Protein AF-A0A847GBT7-F1 (afdb_monomer_lite)

Structure (mmCIF, N/CA/C/O backbone):
data_AF-A0A847GBT7-F1
#
_entry.id   AF-A0A847GBT7-F1
#
loop_
_atom_site.group_PDB
_atom_site.id
_atom_site.type_symbol
_atom_site.label_atom_id
_atom_site.label_alt_id
_atom_site.label_comp_id
_atom_site.label_asym_id
_atom_site.label_entity_id
_atom_site.label_seq_id
_atom_site.pdbx_PDB_ins_code
_atom_site.Cartn_x
_atom_site.Cartn_y
_atom_site.Cartn_z
_atom_site.occupancy
_atom_site.B_iso_or_equiv
_atom_site.auth_seq_id
_atom_site.auth_comp_id
_atom_site.auth_asym_id
_atom_site.auth_atom_id
_atom_site.pdbx_PDB_model_num
ATOM 1 N N . MET A 1 1 ? 40.607 -20.474 -49.024 1.00 58.75 1 MET A N 1
ATOM 2 C CA . MET A 1 1 ? 39.511 -19.477 -49.111 1.00 58.75 1 MET A CA 1
ATOM 3 C C . MET A 1 1 ? 39.909 -18.250 -48.301 1.00 58.75 1 MET A C 1
ATOM 5 O O . MET A 1 1 ? 40.227 -18.390 -47.127 1.00 58.75 1 MET A O 1
ATOM 9 N N . ARG A 1 2 ? 39.991 -17.072 -48.927 1.00 55.94 2 ARG A N 1
ATOM 10 C CA . ARG A 1 2 ? 40.466 -15.832 -48.290 1.00 55.94 2 ARG A CA 1
ATOM 11 C C . ARG A 1 2 ? 39.324 -15.253 -47.439 1.00 55.94 2 ARG A C 1
ATOM 13 O O . ARG A 1 2 ? 38.322 -14.819 -47.999 1.00 55.94 2 ARG A O 1
ATOM 20 N N . LYS A 1 3 ? 39.432 -15.305 -46.106 1.00 71.00 3 LYS A N 1
ATOM 21 C CA . LYS A 1 3 ? 38.447 -14.688 -45.199 1.00 71.00 3 LYS A CA 1
ATOM 22 C C . LYS A 1 3 ? 38.506 -13.166 -45.388 1.00 71.00 3 LYS A C 1
ATOM 24 O O . LYS A 1 3 ? 39.580 -12.585 -45.252 1.00 71.00 3 LYS A O 1
ATOM 29 N N . ARG A 1 4 ? 37.385 -12.530 -45.750 1.00 78.19 4 ARG A N 1
ATOM 30 C CA . ARG A 1 4 ? 37.265 -11.063 -45.758 1.00 78.19 4 ARG A CA 1
ATOM 31 C C . ARG A 1 4 ? 37.236 -10.595 -44.300 1.00 78.19 4 ARG A C 1
ATOM 33 O O . ARG A 1 4 ? 36.395 -11.062 -43.539 1.00 78.19 4 ARG A O 1
ATOM 40 N N . GLY A 1 5 ? 38.197 -9.761 -43.907 1.00 79.94 5 GLY A N 1
ATOM 41 C CA . GLY A 1 5 ? 38.213 -9.130 -42.588 1.00 79.94 5 GLY A CA 1
ATOM 42 C C . GLY A 1 5 ? 37.203 -7.988 -42.538 1.00 79.94 5 GLY A C 1
ATOM 43 O O . GLY A 1 5 ? 37.039 -7.282 -43.530 1.00 79.94 5 GLY A O 1
ATOM 44 N N . PHE A 1 6 ? 36.529 -7.836 -41.401 1.00 82.75 6 PHE A N 1
ATOM 45 C CA . PHE A 1 6 ? 35.635 -6.709 -41.142 1.00 82.75 6 PHE A CA 1
ATOM 46 C C . PHE A 1 6 ? 36.463 -5.424 -41.056 1.00 82.75 6 PHE A C 1
ATOM 48 O O . PHE A 1 6 ? 37.502 -5.400 -40.390 1.00 82.75 6 PHE A O 1
ATOM 55 N N . THR A 1 7 ? 36.029 -4.361 -41.723 1.00 92.19 7 THR A N 1
ATOM 56 C CA . THR A 1 7 ? 36.672 -3.052 -41.582 1.00 92.19 7 THR A CA 1
ATOM 57 C C . THR A 1 7 ? 36.193 -2.371 -40.296 1.00 92.19 7 THR A C 1
ATOM 59 O O . THR A 1 7 ? 35.057 -2.556 -39.857 1.00 92.19 7 THR A O 1
ATOM 62 N N . LEU A 1 8 ? 37.051 -1.556 -39.673 1.00 90.56 8 LEU A N 1
ATOM 63 C CA . LEU A 1 8 ? 36.687 -0.795 -38.467 1.00 90.56 8 LEU A CA 1
ATOM 64 C C . LEU A 1 8 ? 35.464 0.107 -38.701 1.00 90.56 8 LEU A C 1
ATOM 66 O O . LEU A 1 8 ? 34.651 0.286 -37.798 1.00 90.56 8 LEU A O 1
ATOM 70 N N . ILE A 1 9 ? 35.318 0.641 -39.918 1.00 94.00 9 ILE A N 1
ATOM 71 C CA . ILE A 1 9 ? 34.200 1.515 -40.282 1.00 94.00 9 ILE A CA 1
ATOM 72 C C . ILE A 1 9 ? 32.869 0.760 -40.352 1.00 94.00 9 ILE A C 1
ATOM 74 O O . ILE A 1 9 ? 31.869 1.263 -39.846 1.00 94.00 9 ILE A O 1
ATOM 78 N N . GLU A 1 10 ? 32.849 -0.461 -40.897 1.00 93.56 10 GLU A N 1
ATOM 79 C CA . GLU A 1 10 ? 31.640 -1.295 -40.932 1.00 93.56 10 GLU A CA 1
ATOM 80 C C . GLU A 1 10 ? 31.154 -1.620 -39.515 1.00 93.56 10 GLU A C 1
ATOM 82 O O . GLU A 1 10 ? 29.957 -1.564 -39.242 1.00 93.56 10 GLU A O 1
ATOM 87 N N . LEU A 1 11 ? 32.075 -1.898 -38.588 1.00 92.12 11 LEU A N 1
ATOM 88 C CA . LEU A 1 11 ? 31.730 -2.135 -37.186 1.00 92.12 11 LEU A CA 1
ATOM 89 C C . LEU A 1 11 ? 31.207 -0.856 -36.506 1.00 92.12 11 LEU A C 1
ATOM 91 O O . LEU A 1 11 ? 30.221 -0.902 -35.770 1.00 92.12 11 LEU A O 1
ATOM 95 N N . LEU A 1 12 ? 31.843 0.289 -36.773 1.00 94.62 12 LEU A N 1
ATOM 96 C CA . LEU A 1 12 ? 31.499 1.576 -36.163 1.00 94.62 12 LEU A CA 1
ATOM 97 C C . LEU A 1 12 ? 30.097 2.055 -36.570 1.00 94.62 12 LEU A C 1
ATOM 99 O O . LEU A 1 12 ? 29.334 2.528 -35.729 1.00 94.62 12 LEU A O 1
ATOM 103 N N . VAL A 1 13 ? 29.717 1.898 -37.840 1.00 95.38 13 VAL A N 1
ATOM 104 C CA . VAL A 1 13 ? 28.378 2.292 -38.312 1.00 95.38 13 VAL A CA 1
ATOM 105 C C . VAL A 1 13 ? 27.285 1.455 -37.639 1.00 95.38 13 VAL A C 1
ATOM 107 O O . VAL A 1 13 ? 26.250 1.993 -37.250 1.00 95.38 13 VAL A O 1
ATOM 110 N N . VAL A 1 14 ? 27.519 0.157 -37.431 1.00 95.88 14 VAL A N 1
ATOM 111 C CA . VAL A 1 14 ? 26.537 -0.735 -36.794 1.00 95.88 14 VAL A CA 1
ATOM 112 C C . VAL A 1 14 ? 26.284 -0.340 -35.340 1.00 95.88 14 VAL A C 1
ATOM 114 O O . VAL A 1 14 ? 25.127 -0.222 -34.933 1.00 95.88 14 VAL A O 1
ATOM 117 N N . ILE A 1 15 ? 27.336 -0.077 -34.559 1.00 96.75 15 ILE A N 1
ATOM 118 C CA . ILE A 1 15 ? 27.160 0.359 -33.165 1.00 96.75 15 ILE A CA 1
ATOM 119 C C . ILE A 1 15 ? 26.474 1.728 -33.082 1.00 96.75 15 ILE A C 1
ATOM 121 O O . ILE A 1 15 ? 25.663 1.939 -32.182 1.00 96.75 15 ILE A O 1
ATOM 125 N N . ALA A 1 16 ? 26.726 2.629 -34.041 1.00 96.81 16 ALA A N 1
ATOM 126 C CA . ALA A 1 16 ? 26.062 3.928 -34.103 1.00 96.81 16 ALA A CA 1
ATOM 127 C C . ALA A 1 16 ? 24.550 3.776 -34.338 1.00 96.81 16 ALA A C 1
ATOM 129 O O . ALA A 1 16 ? 23.751 4.397 -33.637 1.00 96.81 16 ALA A O 1
ATOM 130 N N . ILE A 1 17 ? 24.145 2.899 -35.261 1.00 97.12 17 ILE A N 1
ATOM 131 C CA . ILE A 1 17 ? 22.727 2.618 -35.529 1.00 97.12 17 ILE A CA 1
ATOM 132 C C . ILE A 1 17 ? 22.057 1.975 -34.305 1.00 97.12 17 ILE A C 1
ATOM 134 O O . ILE A 1 17 ? 20.983 2.420 -33.901 1.00 97.12 17 ILE A O 1
ATOM 138 N N . ILE A 1 18 ? 22.691 0.982 -33.669 1.00 96.94 18 ILE A N 1
ATOM 139 C CA . ILE A 1 18 ? 22.164 0.352 -32.443 1.00 96.94 18 ILE A CA 1
ATOM 140 C C . ILE A 1 18 ? 22.011 1.390 -31.325 1.00 96.94 18 ILE A C 1
ATOM 142 O O . ILE A 1 18 ? 20.989 1.399 -30.641 1.00 96.94 18 ILE A O 1
ATOM 146 N N . GLY A 1 19 ? 22.984 2.293 -31.168 1.00 97.12 19 GLY A N 1
ATOM 147 C CA . GLY A 1 19 ? 22.938 3.374 -30.186 1.00 97.12 19 GLY A CA 1
ATOM 148 C C . GLY A 1 19 ? 21.748 4.314 -30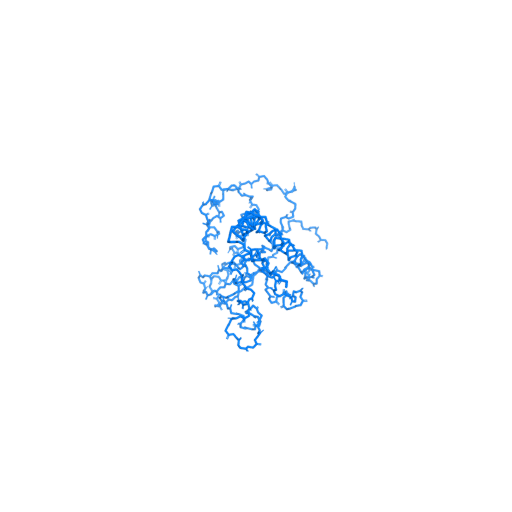.392 1.00 97.12 19 GLY A C 1
ATOM 149 O O . GLY A 1 19 ? 21.034 4.606 -29.434 1.00 97.12 19 GLY A O 1
ATOM 150 N N . ILE A 1 20 ? 21.480 4.730 -31.636 1.00 96.50 20 ILE A N 1
ATOM 151 C CA . ILE A 1 20 ? 20.329 5.586 -31.975 1.00 96.50 20 ILE A CA 1
ATOM 152 C C . ILE A 1 20 ? 19.008 4.864 -31.684 1.00 96.50 20 ILE A C 1
ATOM 154 O O . ILE A 1 20 ? 18.123 5.430 -31.041 1.00 96.50 20 ILE A O 1
ATOM 158 N N . LEU A 1 21 ? 18.877 3.603 -32.107 1.00 97.00 21 LEU A N 1
ATOM 159 C CA . LEU A 1 21 ? 17.666 2.815 -31.865 1.00 97.00 21 LEU A CA 1
ATOM 160 C C . LEU A 1 21 ? 17.424 2.600 -30.364 1.00 97.00 21 LEU A C 1
ATOM 162 O O . LEU A 1 21 ? 16.308 2.792 -29.883 1.00 97.00 21 LEU A O 1
ATOM 166 N N . ALA A 1 22 ? 18.467 2.261 -29.603 1.00 96.00 22 ALA A N 1
ATOM 167 C CA . ALA A 1 22 ? 18.377 2.081 -28.158 1.00 96.00 22 ALA A CA 1
ATOM 168 C C . ALA A 1 22 ? 18.003 3.386 -27.436 1.00 96.00 22 ALA A C 1
ATOM 170 O O . ALA A 1 22 ? 17.142 3.366 -26.556 1.00 96.00 22 ALA A O 1
ATOM 171 N N . ALA A 1 23 ? 18.586 4.523 -27.836 1.00 95.38 23 ALA A N 1
ATOM 172 C CA . ALA A 1 23 ? 18.290 5.831 -27.248 1.00 95.38 23 ALA A CA 1
ATOM 173 C C . ALA A 1 23 ? 16.805 6.210 -27.375 1.00 95.38 23 ALA A C 1
ATOM 175 O O . ALA A 1 23 ? 16.235 6.781 -26.447 1.00 95.38 23 ALA A O 1
ATOM 176 N N . ILE A 1 24 ? 16.157 5.840 -28.484 1.00 95.19 24 ILE A N 1
ATOM 177 C CA . ILE A 1 24 ? 14.723 6.088 -28.699 1.00 95.19 24 ILE A CA 1
ATOM 178 C C . ILE A 1 24 ? 13.856 5.105 -27.885 1.00 95.19 24 ILE A C 1
ATOM 180 O O . ILE A 1 24 ? 12.783 5.474 -27.401 1.00 95.19 24 ILE A O 1
ATOM 184 N N . LEU A 1 25 ? 14.317 3.867 -27.681 1.00 94.81 25 LEU A N 1
ATOM 185 C CA . LEU A 1 25 ? 13.566 2.825 -26.968 1.00 94.81 25 LEU A CA 1
ATOM 186 C C . LEU A 1 25 ? 13.597 2.969 -25.439 1.00 94.81 25 LEU A C 1
ATOM 188 O O . LEU A 1 25 ? 12.596 2.679 -24.781 1.00 94.81 25 LEU A O 1
ATOM 192 N N . LEU A 1 26 ? 14.705 3.433 -24.855 1.00 95.06 26 LEU A N 1
ATOM 193 C CA . LEU A 1 26 ? 14.861 3.577 -23.400 1.00 95.06 26 LEU A CA 1
ATOM 194 C C . LEU A 1 26 ? 13.740 4.393 -22.713 1.00 95.06 26 LEU A C 1
ATOM 196 O O . LEU A 1 26 ? 13.152 3.879 -21.755 1.00 95.06 26 LEU A O 1
ATOM 200 N N . PRO A 1 27 ? 13.365 5.607 -23.174 1.00 92.25 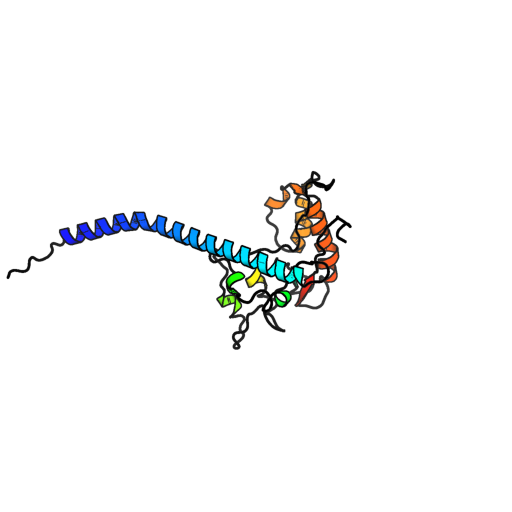27 PRO A N 1
ATOM 201 C CA . PRO A 1 27 ? 12.288 6.375 -22.541 1.00 92.25 27 PRO A CA 1
ATOM 202 C C . PRO A 1 27 ? 10.905 5.728 -22.720 1.00 92.25 27 PRO A C 1
ATOM 204 O O . PRO A 1 27 ? 10.007 5.931 -21.899 1.00 92.25 27 PRO A O 1
ATOM 207 N N . ALA A 1 28 ? 10.694 4.948 -23.784 1.00 94.81 28 ALA A N 1
ATOM 208 C CA . ALA A 1 28 ? 9.460 4.186 -23.972 1.00 94.81 28 ALA A CA 1
ATOM 209 C C . ALA A 1 28 ? 9.378 3.006 -22.988 1.00 94.81 28 ALA A C 1
ATOM 211 O O . ALA A 1 28 ? 8.348 2.823 -22.337 1.00 94.81 28 ALA A O 1
ATOM 212 N N . LEU A 1 29 ? 10.475 2.266 -22.801 1.00 94.88 29 LEU A N 1
ATOM 213 C CA . LEU A 1 29 ? 10.538 1.141 -21.867 1.00 94.88 29 LEU A CA 1
ATOM 214 C C . LEU A 1 29 ? 10.337 1.582 -20.411 1.00 94.88 29 LEU A C 1
ATOM 216 O O . LEU A 1 29 ? 9.627 0.909 -19.665 1.00 94.88 29 LEU A O 1
ATOM 220 N N . ALA A 1 30 ? 10.918 2.715 -20.006 1.00 93.19 30 ALA A N 1
ATOM 221 C CA . ALA A 1 30 ? 10.740 3.247 -18.653 1.00 93.19 30 ALA A CA 1
ATOM 222 C C . ALA A 1 30 ? 9.259 3.548 -18.355 1.00 93.19 30 ALA A C 1
ATOM 224 O O . ALA A 1 30 ? 8.735 3.140 -17.318 1.00 93.19 30 ALA A O 1
ATOM 225 N N . ARG A 1 31 ? 8.559 4.187 -19.304 1.00 93.75 31 ARG A N 1
ATOM 226 C CA . ARG A 1 31 ? 7.117 4.462 -19.201 1.00 93.75 31 ARG A CA 1
ATOM 227 C C . ARG A 1 31 ? 6.282 3.184 -19.169 1.00 93.75 31 ARG A C 1
ATOM 229 O O . ARG A 1 31 ? 5.365 3.090 -18.360 1.00 93.75 31 ARG A O 1
ATOM 236 N N . ALA A 1 32 ? 6.614 2.197 -20.000 1.00 95.12 32 ALA A N 1
ATOM 237 C CA . ALA A 1 32 ? 5.918 0.911 -20.019 1.00 95.12 32 ALA A CA 1
ATOM 238 C C . ALA A 1 32 ? 6.065 0.155 -18.688 1.00 95.12 32 ALA A C 1
ATOM 240 O O . ALA A 1 32 ? 5.083 -0.364 -18.160 1.00 95.12 32 ALA A O 1
ATOM 241 N N . ARG A 1 33 ? 7.272 0.143 -18.105 1.00 95.38 33 ARG A N 1
ATOM 242 C CA . ARG A 1 33 ? 7.519 -0.449 -16.781 1.00 95.38 33 ARG A CA 1
ATOM 243 C C . ARG A 1 33 ? 6.707 0.245 -15.695 1.00 95.38 33 ARG A C 1
ATOM 245 O O . ARG A 1 33 ? 6.078 -0.432 -14.892 1.00 95.38 33 ARG A O 1
ATOM 252 N N . GLU A 1 34 ? 6.673 1.573 -15.691 1.00 95.69 34 GLU A N 1
ATOM 253 C CA . GLU A 1 34 ? 5.884 2.321 -14.712 1.00 95.69 34 GLU A CA 1
ATOM 254 C C . GLU A 1 34 ? 4.376 2.080 -14.865 1.00 95.69 34 GLU A C 1
ATOM 256 O O . GLU A 1 34 ? 3.681 1.864 -13.875 1.00 95.69 34 GLU A O 1
ATOM 261 N N . ALA A 1 35 ? 3.863 2.022 -16.095 1.00 95.25 35 ALA A N 1
ATOM 262 C CA . ALA A 1 35 ? 2.468 1.667 -16.345 1.00 95.25 35 ALA A CA 1
ATOM 263 C C . ALA A 1 35 ? 2.125 0.256 -15.829 1.00 95.25 35 ALA A C 1
ATOM 265 O O . ALA A 1 35 ? 1.065 0.055 -15.228 1.00 95.25 35 ALA A O 1
ATOM 266 N N . ALA A 1 36 ? 3.035 -0.708 -16.000 1.00 96.31 36 ALA A N 1
ATOM 267 C CA . ALA A 1 36 ? 2.879 -2.049 -15.445 1.00 96.31 36 ALA A CA 1
ATOM 268 C C . ALA A 1 36 ? 2.858 -2.027 -13.906 1.00 96.31 36 ALA A C 1
ATOM 270 O O . ALA A 1 36 ? 1.953 -2.602 -13.305 1.00 96.31 36 ALA A O 1
ATOM 271 N N . ARG A 1 37 ? 3.781 -1.297 -13.261 1.00 95.81 37 ARG A N 1
ATOM 272 C CA . ARG A 1 37 ? 3.815 -1.155 -11.792 1.00 95.81 37 ARG A CA 1
ATOM 273 C C . ARG A 1 37 ? 2.541 -0.516 -11.242 1.00 95.81 37 ARG A C 1
ATOM 275 O O . ARG A 1 37 ? 1.989 -1.019 -10.266 1.00 95.81 37 ARG A O 1
ATOM 282 N N . ARG A 1 38 ? 2.014 0.521 -11.899 1.00 94.75 38 ARG A N 1
ATOM 283 C CA . ARG A 1 38 ? 0.729 1.142 -11.530 1.00 94.75 38 ARG A CA 1
ATOM 284 C C . ARG A 1 38 ? -0.443 0.180 -11.663 1.00 94.75 38 ARG A C 1
ATOM 286 O O . ARG A 1 38 ? -1.309 0.163 -10.794 1.00 94.75 38 ARG A O 1
ATOM 293 N N . SER A 1 39 ? -0.454 -0.636 -12.716 1.00 96.19 39 SER A N 1
ATOM 294 C CA . SER A 1 39 ? -1.485 -1.661 -12.916 1.00 96.19 39 SER A CA 1
ATOM 295 C C . SER A 1 39 ? -1.467 -2.691 -11.781 1.00 96.19 39 SER A C 1
ATOM 297 O O . SER A 1 39 ? -2.522 -3.043 -11.254 1.00 96.19 39 SER A O 1
ATOM 299 N N . SER A 1 40 ? -0.278 -3.097 -11.325 1.00 95.88 40 SER A N 1
ATOM 300 C CA . SER A 1 40 ? -0.136 -3.936 -10.129 1.00 95.88 40 SER A CA 1
ATOM 301 C C . SER A 1 40 ? -0.638 -3.231 -8.867 1.00 95.88 40 SER A C 1
ATOM 303 O O . SER A 1 40 ? -1.392 -3.831 -8.108 1.00 95.88 40 SER A O 1
ATOM 305 N N . CYS A 1 41 ? -0.322 -1.945 -8.666 1.00 94.94 41 CYS A N 1
ATOM 306 C CA . CYS A 1 41 ? -0.826 -1.204 -7.503 1.00 94.94 41 CYS A CA 1
ATOM 307 C C . CYS A 1 41 ? -2.360 -1.100 -7.484 1.00 94.94 41 CYS A C 1
ATOM 309 O O . CYS A 1 41 ? -2.967 -1.201 -6.420 1.00 94.94 41 CYS A O 1
ATOM 311 N N . GLN A 1 42 ? -2.997 -0.926 -8.647 1.00 95.62 42 GLN A N 1
ATOM 312 C CA . GLN A 1 42 ? -4.458 -0.953 -8.769 1.00 95.62 42 GLN A CA 1
ATOM 313 C C . GLN A 1 42 ? -5.034 -2.334 -8.446 1.00 95.62 42 GLN A C 1
ATOM 315 O O . GLN A 1 42 ? -6.102 -2.431 -7.845 1.00 95.62 42 GLN A O 1
ATOM 320 N N . ASN A 1 43 ? -4.343 -3.407 -8.833 1.00 96.12 43 ASN A N 1
ATOM 321 C CA . ASN A 1 43 ? -4.754 -4.760 -8.483 1.00 96.12 43 ASN A CA 1
ATOM 322 C C . ASN A 1 43 ? -4.663 -5.010 -6.970 1.00 96.12 43 ASN A C 1
ATOM 324 O O . ASN A 1 43 ? -5.589 -5.576 -6.399 1.00 96.12 43 ASN A O 1
ATOM 328 N N . ASN A 1 44 ? -3.611 -4.522 -6.309 1.00 95.50 44 ASN A N 1
ATOM 329 C CA . ASN A 1 44 ? -3.489 -4.582 -4.851 1.00 95.50 44 ASN A CA 1
ATOM 330 C C . ASN A 1 44 ? -4.639 -3.824 -4.162 1.00 95.50 44 ASN A C 1
ATOM 332 O O . ASN A 1 44 ? -5.243 -4.355 -3.239 1.00 95.50 44 ASN A O 1
ATOM 336 N N . LEU A 1 45 ? -5.033 -2.642 -4.657 1.00 93.62 45 LEU A N 1
ATOM 337 C CA . LEU A 1 45 ? -6.206 -1.914 -4.139 1.00 93.62 45 LEU A CA 1
ATOM 338 C C . LEU A 1 45 ? -7.522 -2.689 -4.305 1.00 93.62 45 LEU A C 1
ATOM 340 O O . LEU A 1 45 ? -8.391 -2.635 -3.436 1.00 93.62 45 LEU A O 1
ATOM 344 N N . LYS A 1 46 ? -7.686 -3.429 -5.407 1.00 94.88 46 LYS A N 1
ATOM 345 C CA . LYS A 1 46 ? -8.843 -4.322 -5.575 1.00 94.88 46 LYS A CA 1
ATOM 346 C C . LYS A 1 46 ? -8.829 -5.443 -4.540 1.00 94.88 46 LYS A C 1
ATOM 348 O O . LYS A 1 46 ? -9.875 -5.738 -3.971 1.00 94.88 46 LYS A O 1
ATOM 353 N N . GLN A 1 47 ? -7.664 -6.036 -4.281 1.00 95.12 47 GLN A N 1
ATOM 354 C CA . GLN A 1 47 ? -7.506 -7.066 -3.253 1.00 95.12 47 GLN A CA 1
ATOM 355 C C . GLN A 1 47 ? -7.819 -6.510 -1.861 1.00 95.12 47 GLN A C 1
ATOM 357 O O . GLN A 1 47 ? -8.611 -7.117 -1.149 1.00 95.12 47 GLN A O 1
ATOM 362 N N . TRP A 1 48 ? -7.336 -5.308 -1.530 1.00 92.69 48 TRP A N 1
ATOM 363 C CA . TRP A 1 48 ? -7.742 -4.578 -0.327 1.00 92.69 48 TRP A CA 1
ATOM 364 C C . TRP A 1 48 ? -9.262 -4.466 -0.203 1.00 92.69 48 TRP A C 1
ATOM 366 O O . TRP A 1 48 ? -9.823 -4.836 0.822 1.00 92.69 48 TRP A O 1
ATOM 376 N N . GLY A 1 49 ? -9.954 -4.029 -1.256 1.00 90.19 49 GLY A N 1
ATOM 377 C CA . GLY A 1 49 ? -11.416 -3.943 -1.247 1.00 90.19 49 GLY A CA 1
ATOM 378 C C . GLY A 1 49 ? -12.109 -5.283 -0.961 1.00 90.19 49 GLY A C 1
ATOM 379 O O . GLY A 1 49 ? -13.111 -5.311 -0.247 1.00 90.19 49 GLY A O 1
ATOM 380 N N . VAL A 1 50 ? -11.570 -6.393 -1.475 1.00 93.19 50 VAL A N 1
ATOM 381 C CA . VAL A 1 50 ? -12.082 -7.745 -1.191 1.00 93.19 50 VAL A CA 1
ATOM 382 C C . VAL A 1 50 ? -11.849 -8.122 0.272 1.00 93.19 50 VAL A C 1
ATOM 384 O O . VAL A 1 50 ? -12.806 -8.504 0.939 1.00 93.19 50 VAL A O 1
ATOM 387 N N . VAL A 1 51 ? -10.628 -7.949 0.784 1.00 92.75 51 VAL A N 1
ATOM 388 C CA . VAL A 1 51 ? -10.259 -8.233 2.184 1.00 92.75 51 VAL A CA 1
ATOM 389 C C . VAL A 1 51 ? -11.159 -7.482 3.155 1.00 92.75 51 VAL A C 1
ATOM 391 O O . VAL A 1 51 ? -11.773 -8.079 4.038 1.00 92.75 51 VAL A O 1
ATOM 394 N N . LEU A 1 52 ? -11.295 -6.172 2.953 1.00 89.12 52 LEU A N 1
ATOM 395 C CA . LEU A 1 52 ? -12.099 -5.323 3.821 1.00 89.12 52 LEU A CA 1
ATOM 396 C C . LEU A 1 52 ? -13.582 -5.736 3.789 1.00 89.12 52 LEU A C 1
ATOM 398 O O . LEU A 1 52 ? -14.247 -5.730 4.823 1.00 89.12 52 LEU A O 1
ATOM 402 N N . LYS A 1 53 ? -14.103 -6.132 2.617 1.00 88.25 53 LYS A N 1
ATOM 403 C CA . LYS A 1 53 ? -15.486 -6.605 2.471 1.00 88.25 53 LYS A CA 1
ATOM 404 C C . LYS A 1 53 ? -15.712 -7.961 3.142 1.00 88.25 53 LYS A C 1
ATOM 406 O O . LYS A 1 53 ? -16.763 -8.162 3.742 1.00 88.25 53 LYS A O 1
ATOM 411 N N . MET A 1 54 ? -14.756 -8.884 3.038 1.00 91.00 54 MET A N 1
ATOM 412 C CA . MET A 1 54 ? -14.826 -10.178 3.723 1.00 91.00 54 MET A CA 1
ATOM 413 C C . MET A 1 54 ? -14.875 -9.980 5.239 1.00 91.00 54 MET A C 1
ATOM 415 O O . MET A 1 54 ? -15.796 -10.480 5.876 1.00 91.00 54 MET A O 1
ATOM 419 N N . TYR A 1 55 ? -13.983 -9.147 5.782 1.00 89.44 55 TYR A N 1
ATOM 420 C CA . TYR A 1 55 ? -13.990 -8.786 7.200 1.00 89.44 55 TYR A CA 1
ATOM 421 C C . TYR A 1 55 ? -15.329 -8.179 7.643 1.00 89.44 55 TYR A C 1
ATOM 423 O O . TYR A 1 55 ? -15.901 -8.571 8.663 1.00 89.44 55 TYR A O 1
ATOM 431 N N . ALA A 1 56 ? -15.852 -7.220 6.871 1.00 84.88 56 ALA A N 1
ATOM 432 C CA . ALA A 1 56 ? -17.107 -6.555 7.201 1.00 84.88 56 ALA A CA 1
ATOM 433 C C . ALA A 1 56 ? -18.291 -7.534 7.210 1.00 84.88 56 ALA A C 1
ATOM 435 O O . ALA A 1 56 ? -19.148 -7.439 8.082 1.00 84.88 56 ALA A O 1
ATOM 436 N N . ASN A 1 57 ? -18.330 -8.504 6.294 1.00 85.62 57 ASN A N 1
ATOM 437 C CA . ASN A 1 57 ? -19.407 -9.496 6.240 1.00 85.62 57 ASN A CA 1
ATOM 438 C C . ASN A 1 57 ? -19.440 -10.432 7.459 1.00 85.62 57 ASN A C 1
ATOM 440 O O . ASN A 1 57 ? -20.512 -10.922 7.809 1.00 85.62 57 ASN A O 1
ATOM 444 N N . GLU A 1 58 ? -18.295 -10.686 8.091 1.00 87.81 58 GLU A N 1
ATOM 445 C CA . GLU A 1 58 ? -18.193 -11.554 9.272 1.00 87.81 58 GLU A CA 1
ATOM 446 C C . GLU A 1 58 ? -18.336 -10.777 10.589 1.00 87.81 58 GLU A C 1
ATOM 448 O O . GLU A 1 58 ? -18.685 -11.344 11.627 1.00 87.81 58 GLU A O 1
ATOM 453 N N . THR A 1 59 ? -18.121 -9.461 10.558 1.00 79.81 59 THR A N 1
ATOM 454 C CA . THR A 1 59 ? -18.199 -8.613 11.747 1.00 79.81 59 THR A CA 1
ATOM 455 C C . THR A 1 59 ? -19.648 -8.210 12.058 1.00 79.81 59 THR A C 1
ATOM 457 O O . THR A 1 59 ? -20.332 -7.645 11.199 1.00 79.81 59 THR A O 1
ATOM 460 N N . PRO A 1 60 ? -20.132 -8.390 13.306 1.00 76.56 60 PRO A N 1
ATOM 461 C CA . PRO A 1 60 ? -21.471 -7.960 13.701 1.00 76.56 60 PRO A CA 1
ATOM 462 C C . PRO A 1 60 ? -21.726 -6.472 13.411 1.00 76.56 60 PRO A C 1
ATOM 464 O O . PRO A 1 60 ? -20.995 -5.591 13.878 1.00 76.56 60 PRO A O 1
ATOM 467 N N . GLY A 1 61 ? -22.796 -6.195 12.663 1.00 74.56 61 GLY A N 1
ATOM 468 C CA . GLY A 1 61 ? -23.160 -4.842 12.233 1.00 74.56 61 GLY A CA 1
ATOM 469 C C . GLY A 1 61 ? -22.359 -4.317 11.039 1.00 74.56 61 GLY A C 1
ATOM 470 O O . GLY A 1 61 ? -22.230 -3.103 10.914 1.00 74.56 61 GLY A O 1
ATOM 471 N N . GLN A 1 62 ? -21.789 -5.205 10.210 1.00 72.94 62 GLN A N 1
ATOM 472 C CA . GLN A 1 62 ? -21.098 -4.874 8.953 1.00 72.94 62 GLN A CA 1
ATOM 473 C C . GLN A 1 62 ? -20.009 -3.807 9.104 1.00 72.94 62 GLN A C 1
ATOM 475 O O . GLN A 1 62 ? -19.817 -2.932 8.258 1.00 72.94 62 GLN A O 1
ATOM 480 N N . LYS A 1 63 ? -19.299 -3.862 10.231 1.00 74.38 63 LYS A N 1
ATOM 481 C CA . LYS A 1 63 ? -18.298 -2.857 10.575 1.00 74.38 63 LYS A CA 1
ATOM 482 C C . LYS A 1 63 ? -17.011 -3.118 9.810 1.00 74.38 63 LYS A C 1
ATOM 484 O O . LYS A 1 63 ? -16.538 -4.249 9.727 1.00 74.38 63 LYS A O 1
ATOM 489 N N . TRP A 1 64 ? -16.415 -2.045 9.314 1.00 79.88 64 TRP A N 1
ATOM 490 C CA . TRP A 1 64 ? -15.088 -2.088 8.717 1.00 79.88 64 TRP A CA 1
ATOM 491 C C . TRP A 1 64 ? -13.997 -2.285 9.783 1.00 79.88 64 TRP A C 1
ATOM 493 O O . TRP A 1 64 ? -14.229 -1.974 10.958 1.00 79.88 64 TRP A O 1
ATOM 503 N N . PRO A 1 65 ? -12.800 -2.771 9.399 1.00 80.94 65 PRO A N 1
ATOM 504 C CA . PRO A 1 65 ? -11.679 -2.892 10.322 1.00 80.94 65 PRO A CA 1
ATOM 505 C C . PRO A 1 65 ? -11.353 -1.573 11.024 1.00 80.94 65 PRO A C 1
ATOM 507 O O . PRO A 1 65 ? -11.412 -0.489 10.440 1.00 80.94 65 PRO A O 1
ATOM 510 N N . THR A 1 66 ? -10.968 -1.665 12.288 1.00 76.44 66 THR A N 1
ATOM 511 C CA . THR A 1 66 ? -10.539 -0.505 13.074 1.00 76.44 66 THR A CA 1
ATOM 512 C C . THR A 1 66 ? -9.230 0.056 12.522 1.00 76.44 66 THR A C 1
ATOM 514 O O . THR A 1 66 ? -8.398 -0.723 12.056 1.00 76.44 66 THR A O 1
ATOM 517 N N . LEU A 1 67 ? -9.011 1.371 12.598 1.00 75.62 67 LEU A N 1
ATOM 518 C CA . LEU A 1 67 ? -7.704 1.938 12.255 1.00 75.62 67 LEU A CA 1
ATOM 519 C C . LEU A 1 67 ? -6.683 1.547 13.319 1.00 75.62 67 LEU A C 1
ATOM 521 O O . LEU A 1 67 ? -6.992 1.499 14.514 1.00 75.62 67 LEU A O 1
ATOM 525 N N . GLU A 1 68 ? -5.455 1.334 12.882 1.00 73.31 68 GLU A N 1
ATOM 526 C CA . GLU A 1 68 ? -4.320 1.178 13.773 1.00 73.31 68 GLU A CA 1
ATOM 527 C C . GLU A 1 68 ? -3.778 2.543 14.224 1.00 73.31 68 GLU A C 1
ATOM 529 O O . GLU A 1 68 ? -3.480 3.415 13.401 1.00 73.31 68 GLU A O 1
ATOM 534 N N . LEU A 1 69 ? -3.660 2.731 15.543 1.00 70.00 69 LEU A N 1
ATOM 535 C CA . LEU A 1 69 ? -2.981 3.870 16.150 1.00 70.00 69 LEU A CA 1
ATOM 536 C C . LEU A 1 69 ? -1.693 3.376 16.813 1.00 70.00 69 LEU A C 1
ATOM 538 O O . LEU A 1 69 ? -1.693 2.460 17.634 1.00 70.00 69 LEU A O 1
ATOM 542 N N . GLU A 1 70 ? -0.575 3.990 16.468 1.00 67.31 70 GLU A N 1
ATOM 543 C CA . GLU A 1 70 ? 0.715 3.715 17.083 1.00 67.31 70 GLU A CA 1
ATOM 544 C C . GLU A 1 70 ? 0.961 4.762 18.171 1.00 67.31 70 GLU A C 1
ATOM 546 O O . GLU A 1 70 ? 0.964 5.954 17.875 1.00 67.31 70 GLU A O 1
ATOM 551 N N . ALA A 1 71 ? 1.172 4.359 19.427 1.00 65.94 71 ALA A N 1
ATOM 552 C CA . ALA A 1 71 ? 1.581 5.279 20.490 1.00 65.94 71 ALA A CA 1
ATOM 553 C C . ALA A 1 71 ? 2.966 4.896 21.045 1.00 65.94 71 ALA A C 1
ATOM 555 O O . ALA A 1 71 ? 3.052 4.260 22.102 1.00 65.94 71 ALA A O 1
ATOM 556 N N . PRO A 1 72 ? 4.073 5.258 20.356 1.00 59.81 72 PRO A N 1
ATOM 557 C CA . PRO A 1 72 ? 5.425 4.972 20.839 1.00 59.81 72 PRO A CA 1
ATOM 558 C C . PRO A 1 72 ? 5.708 5.590 22.213 1.00 59.81 72 PRO A C 1
ATOM 560 O O . PRO A 1 72 ? 6.467 5.033 23.005 1.00 59.81 72 PRO A O 1
ATOM 563 N N . THR A 1 73 ? 5.086 6.736 22.508 1.00 61.88 73 THR A N 1
ATOM 564 C CA . THR A 1 73 ? 5.080 7.375 23.829 1.00 61.88 73 THR A CA 1
ATOM 565 C C . THR A 1 73 ? 3.674 7.895 24.154 1.00 61.88 73 THR A C 1
ATOM 567 O O . THR A 1 73 ? 2.899 8.156 23.234 1.00 61.88 73 THR A O 1
ATOM 570 N N . PRO A 1 74 ? 3.329 8.147 25.433 1.00 63.12 74 PRO A N 1
ATOM 571 C CA . PRO A 1 74 ? 1.987 8.614 25.811 1.00 63.12 74 PRO A CA 1
ATOM 572 C C . PRO A 1 74 ? 1.654 10.010 25.261 1.00 63.12 74 PRO A C 1
ATOM 574 O O . PRO A 1 74 ? 0.500 10.422 25.247 1.00 63.12 74 PRO A O 1
ATOM 577 N N . SER A 1 75 ? 2.678 10.749 24.826 1.00 63.56 75 SER A N 1
ATOM 578 C CA . SER A 1 75 ? 2.592 12.081 24.223 1.00 63.56 75 SER A CA 1
ATOM 579 C C . SER A 1 75 ? 2.683 12.080 22.693 1.00 63.56 75 SER A C 1
ATOM 581 O O . SER A 1 75 ? 2.634 13.150 22.091 1.00 63.56 75 SER A O 1
ATOM 583 N N . ASN A 1 76 ? 2.860 10.916 22.063 1.00 63.41 76 ASN A N 1
ATOM 584 C CA . ASN A 1 76 ? 3.050 10.783 20.624 1.00 63.41 76 ASN A CA 1
ATOM 585 C C . ASN A 1 76 ? 2.194 9.621 20.123 1.00 63.41 76 ASN A C 1
ATOM 587 O O . ASN A 1 76 ? 2.634 8.476 20.148 1.00 63.41 76 ASN A O 1
ATOM 591 N N . VAL A 1 77 ? 0.965 9.926 19.706 1.00 63.94 77 VAL A N 1
ATOM 592 C CA . VAL A 1 77 ? 0.049 8.963 19.083 1.00 63.94 77 VAL A CA 1
ATOM 593 C C . VAL A 1 77 ? -0.063 9.311 17.607 1.00 63.94 77 VAL A C 1
ATOM 595 O O . VAL A 1 77 ? -0.428 10.430 17.246 1.00 63.94 77 VAL A O 1
ATOM 598 N N . ARG A 1 78 ? 0.254 8.352 16.746 1.00 66.50 78 ARG A N 1
ATOM 599 C CA . ARG A 1 78 ? 0.311 8.512 15.298 1.00 66.50 78 ARG A CA 1
ATOM 600 C C . ARG A 1 78 ? -0.684 7.549 14.659 1.00 66.50 78 ARG A C 1
ATOM 602 O O . ARG A 1 78 ? -0.642 6.354 14.945 1.00 66.50 78 ARG A O 1
ATOM 609 N N . PRO A 1 79 ? -1.602 8.029 13.809 1.00 67.75 79 PRO A N 1
ATOM 610 C CA . PRO A 1 79 ? -2.436 7.129 13.040 1.00 67.75 79 PRO A CA 1
ATOM 611 C C . PRO A 1 79 ? -1.576 6.475 11.964 1.00 67.75 79 PRO A C 1
ATOM 613 O O . PRO A 1 79 ? -1.020 7.167 11.114 1.00 67.75 79 PRO A O 1
ATOM 616 N N . ALA A 1 80 ? -1.524 5.146 11.955 1.00 69.88 80 ALA A N 1
ATOM 617 C CA . ALA A 1 80 ? -0.843 4.408 10.899 1.00 69.88 80 ALA A CA 1
ATOM 618 C C . ALA A 1 80 ? -1.651 4.417 9.588 1.00 69.88 80 ALA A C 1
ATOM 620 O O . ALA A 1 80 ? -1.246 3.791 8.630 1.00 69.88 80 ALA A O 1
ATOM 621 N N . MET A 1 81 ? -2.811 5.090 9.518 1.00 75.94 81 MET A N 1
ATOM 622 C CA . MET A 1 81 ? -3.635 5.198 8.300 1.00 75.94 81 MET A CA 1
ATOM 623 C C . MET A 1 81 ? -3.821 3.841 7.577 1.00 75.94 81 MET A C 1
ATOM 625 O O . MET A 1 81 ? -3.746 3.767 6.356 1.00 75.94 81 MET A O 1
ATOM 629 N N . MET A 1 82 ? -4.018 2.756 8.332 1.00 79.19 82 MET A N 1
ATOM 630 C CA . MET A 1 82 ? -4.099 1.363 7.865 1.00 79.19 82 MET A CA 1
ATOM 631 C C . MET A 1 82 ? -5.119 0.601 8.736 1.00 79.19 82 MET A C 1
ATOM 633 O O . MET A 1 82 ? -5.219 0.907 9.932 1.00 79.19 82 MET A O 1
ATOM 637 N N . PRO A 1 83 ? -5.895 -0.368 8.202 1.00 82.44 83 PRO A N 1
ATOM 638 C CA . PRO A 1 83 ? -6.652 -1.301 9.033 1.00 82.44 83 PRO A CA 1
ATOM 639 C C . PRO A 1 83 ? -5.740 -2.017 10.028 1.00 82.44 83 PRO A C 1
ATOM 641 O O . PRO A 1 83 ? -4.599 -2.345 9.717 1.00 82.44 83 PRO A O 1
ATOM 644 N N . ARG A 1 84 ? -6.263 -2.327 11.210 1.00 79.25 84 ARG A N 1
ATOM 645 C CA . ARG A 1 84 ? -5.522 -3.081 12.217 1.00 79.25 84 ARG A CA 1
ATOM 646 C C . ARG A 1 84 ? -5.006 -4.386 11.627 1.00 79.25 84 ARG A C 1
ATOM 648 O O . ARG A 1 84 ? -5.801 -5.272 11.304 1.00 79.25 84 ARG A O 1
ATOM 655 N N . ASN A 1 85 ? -3.687 -4.523 11.566 1.00 79.19 85 ASN A N 1
ATOM 656 C CA . ASN A 1 85 ? -3.069 -5.640 10.873 1.00 79.19 85 ASN A CA 1
ATOM 657 C C . ASN A 1 85 ? -3.462 -7.001 11.483 1.00 79.19 85 ASN A C 1
ATOM 659 O O . ASN A 1 85 ? -3.838 -7.904 10.744 1.00 79.19 85 ASN A O 1
ATOM 663 N N . ASP A 1 86 ? -3.500 -7.115 12.817 1.00 76.31 86 ASP A N 1
ATOM 664 C CA . ASP A 1 86 ? -3.903 -8.350 13.524 1.00 76.31 86 ASP A CA 1
ATOM 665 C C . ASP A 1 86 ? -5.354 -8.786 13.255 1.00 76.31 86 ASP A C 1
ATOM 667 O O . ASP A 1 86 ? -5.741 -9.891 13.611 1.00 76.31 86 ASP A O 1
ATOM 671 N N . SER A 1 87 ? -6.194 -7.887 12.732 1.00 79.56 87 SER A N 1
ATOM 672 C CA . SER A 1 87 ? -7.606 -8.184 12.457 1.00 79.56 87 SER A CA 1
ATOM 673 C C . SER A 1 87 ? -7.840 -8.702 11.039 1.00 79.56 87 SER A C 1
ATOM 675 O O . SER A 1 87 ? -8.888 -9.277 10.760 1.00 79.56 87 SER A O 1
ATOM 677 N N . ILE A 1 88 ? -6.874 -8.477 10.145 1.00 86.50 88 ILE A N 1
ATOM 678 C CA . ILE A 1 88 ? -6.967 -8.825 8.726 1.00 86.50 88 ILE A CA 1
ATOM 679 C C . ILE A 1 88 ? -5.947 -9.885 8.312 1.00 86.50 88 ILE A C 1
ATOM 681 O O . ILE A 1 88 ? -6.220 -10.654 7.396 1.00 86.50 88 ILE A O 1
ATOM 685 N N . PHE A 1 89 ? -4.782 -9.929 8.955 1.00 85.00 89 PHE A N 1
ATOM 686 C CA . PHE A 1 89 ? -3.692 -10.839 8.639 1.00 85.00 89 PHE A CA 1
ATOM 687 C C . PHE A 1 89 ? -3.521 -11.867 9.768 1.00 85.00 89 PHE A C 1
ATOM 689 O O . PHE A 1 89 ? -3.365 -11.450 10.919 1.00 85.00 89 PHE A O 1
ATOM 696 N N . PRO A 1 90 ? -3.381 -13.169 9.455 1.00 85.38 90 PRO A N 1
ATOM 697 C CA . PRO A 1 90 ? -3.342 -13.770 8.116 1.00 85.38 90 PRO A CA 1
ATOM 698 C C . PRO A 1 90 ? -4.713 -14.192 7.555 1.00 85.38 90 PRO A C 1
ATOM 700 O O . PRO A 1 90 ? -4.764 -14.739 6.456 1.00 85.38 90 PRO A O 1
ATOM 703 N N . GLU A 1 91 ? -5.809 -14.003 8.292 1.00 87.88 91 GLU A N 1
ATOM 704 C CA . GLU A 1 91 ? -7.105 -14.633 8.001 1.00 87.88 91 GLU A CA 1
ATOM 705 C C . GLU A 1 91 ? -7.729 -14.171 6.677 1.00 87.88 91 GLU A C 1
ATOM 707 O O . GLU A 1 91 ? -8.202 -14.992 5.893 1.00 87.88 91 GLU A O 1
ATOM 712 N N . TYR A 1 92 ? -7.719 -12.865 6.414 1.00 90.75 92 TYR A N 1
ATOM 713 C CA . TYR A 1 92 ? -8.330 -12.262 5.226 1.00 90.75 92 TYR A CA 1
ATOM 714 C C . TYR A 1 92 ? -7.283 -11.820 4.201 1.00 90.75 92 TYR A C 1
ATOM 716 O O . TYR A 1 92 ? -7.542 -11.824 2.998 1.00 90.75 92 TYR A O 1
ATOM 724 N N . LEU A 1 93 ? -6.095 -11.442 4.671 1.00 89.81 93 LEU A N 1
ATOM 725 C CA . LEU A 1 93 ? -4.962 -11.025 3.863 1.00 89.81 93 LEU A CA 1
ATOM 726 C C . LEU A 1 93 ? -3.792 -11.975 4.111 1.00 89.81 93 LEU A C 1
ATOM 728 O O . LEU A 1 93 ? -3.126 -11.891 5.135 1.00 89.81 93 LEU A O 1
ATOM 732 N N . THR A 1 94 ? -3.517 -12.864 3.160 1.00 87.94 94 THR A N 1
ATOM 733 C CA . THR A 1 94 ? -2.449 -13.868 3.297 1.00 87.94 94 THR A CA 1
ATOM 734 C C . THR A 1 94 ? -1.128 -13.446 2.658 1.00 87.94 94 THR A C 1
ATOM 736 O O . THR A 1 94 ? -0.087 -13.996 3.008 1.00 87.94 94 THR A O 1
ATOM 739 N N . ASP A 1 95 ? -1.156 -12.514 1.696 1.00 88.12 95 ASP A N 1
ATOM 740 C CA . ASP A 1 95 ? 0.029 -12.059 0.958 1.00 88.12 95 ASP A CA 1
ATOM 741 C C . ASP A 1 95 ? 0.450 -10.636 1.375 1.00 88.12 95 ASP A C 1
ATOM 743 O O . ASP A 1 95 ? -0.210 -9.656 1.019 1.00 88.12 95 ASP A O 1
ATOM 747 N N . PRO A 1 96 ? 1.589 -10.484 2.073 1.00 84.88 96 PRO A N 1
ATOM 748 C CA . PRO A 1 96 ? 2.095 -9.183 2.503 1.00 84.88 96 PRO A CA 1
ATOM 749 C C . PRO A 1 96 ? 2.559 -8.265 1.379 1.00 84.88 96 PRO A C 1
ATOM 751 O O . PRO A 1 96 ? 2.700 -7.065 1.602 1.00 84.88 96 PRO A O 1
ATOM 754 N N . ASN A 1 97 ? 2.775 -8.782 0.165 1.00 88.19 97 ASN A N 1
ATOM 755 C CA . ASN A 1 97 ? 3.099 -7.933 -0.983 1.00 88.19 97 ASN A CA 1
ATOM 756 C C . ASN A 1 97 ? 1.961 -6.949 -1.309 1.00 88.19 97 ASN A C 1
ATOM 758 O O . ASN A 1 97 ? 2.197 -5.926 -1.945 1.00 88.19 97 ASN A O 1
ATOM 762 N N . ILE A 1 98 ? 0.735 -7.230 -0.856 1.00 91.62 98 ILE A N 1
ATOM 763 C CA . ILE A 1 98 ? -0.441 -6.375 -1.059 1.00 91.62 98 ILE A CA 1
ATOM 764 C C . ILE A 1 98 ? -0.338 -5.063 -0.260 1.00 91.62 98 ILE A C 1
ATOM 766 O O . ILE A 1 98 ? -0.915 -4.057 -0.676 1.00 91.62 98 ILE A O 1
ATOM 770 N N . TYR A 1 99 ? 0.438 -5.029 0.831 1.00 87.88 99 TYR A N 1
ATOM 771 C CA . TYR A 1 99 ? 0.701 -3.802 1.595 1.00 87.88 99 TYR A CA 1
ATOM 772 C C . TYR A 1 99 ? 1.480 -2.756 0.799 1.00 87.88 99 TYR A C 1
ATOM 774 O O . TYR A 1 99 ? 1.362 -1.566 1.075 1.00 87.88 99 TYR A O 1
ATOM 782 N N . ILE A 1 100 ? 2.261 -3.181 -0.197 1.00 90.31 100 ILE A N 1
ATOM 783 C CA . ILE A 1 100 ? 3.222 -2.317 -0.878 1.00 90.31 100 ILE A CA 1
ATOM 784 C C . ILE A 1 100 ? 2.830 -2.135 -2.340 1.00 90.31 100 ILE A C 1
ATOM 786 O O . ILE A 1 100 ? 2.556 -3.084 -3.074 1.00 90.31 100 ILE A O 1
ATOM 790 N N . CYS A 1 101 ? 2.822 -0.884 -2.787 1.00 92.94 101 CYS A N 1
ATOM 791 C CA . CYS A 1 101 ? 2.669 -0.546 -4.193 1.00 92.94 101 CYS A CA 1
ATOM 792 C C . CYS A 1 101 ? 4.041 -0.668 -4.866 1.00 92.94 101 CYS A C 1
ATOM 794 O O . CYS A 1 101 ? 4.954 0.054 -4.480 1.00 92.94 101 CYS A O 1
ATOM 796 N N . PRO A 1 102 ? 4.215 -1.475 -5.932 1.00 92.50 102 PRO A N 1
ATOM 797 C CA . PRO A 1 102 ? 5.494 -1.546 -6.649 1.00 92.50 102 PRO A CA 1
ATOM 798 C C . PRO A 1 102 ? 5.998 -0.212 -7.225 1.00 92.50 102 PRO A C 1
ATOM 800 O O . PRO A 1 102 ? 7.150 -0.123 -7.645 1.00 92.50 102 PRO A O 1
ATOM 803 N N . SER A 1 103 ? 5.132 0.803 -7.313 1.00 91.19 103 SER A N 1
ATOM 804 C CA . SER A 1 103 ? 5.498 2.157 -7.761 1.00 91.19 103 SER A CA 1
ATOM 805 C C . SER A 1 103 ? 5.998 3.049 -6.616 1.00 91.19 103 SER A C 1
ATOM 807 O O . SER A 1 103 ? 6.462 4.157 -6.875 1.00 91.19 103 SER A O 1
ATOM 809 N N . ASP A 1 104 ? 5.898 2.592 -5.367 1.00 90.38 104 ASP A N 1
ATOM 810 C CA . ASP A 1 104 ? 6.471 3.262 -4.205 1.00 90.38 104 ASP A CA 1
ATOM 811 C C . ASP A 1 104 ? 8.003 3.180 -4.268 1.00 90.38 104 ASP A C 1
ATOM 813 O O . ASP A 1 104 ? 8.583 2.131 -4.543 1.00 90.38 104 ASP A O 1
ATOM 817 N N . ALA A 1 105 ? 8.666 4.317 -4.066 1.00 84.62 105 ALA A N 1
ATOM 818 C CA . ALA A 1 105 ? 10.120 4.414 -4.131 1.00 84.62 105 ALA A CA 1
ATOM 819 C C . ALA A 1 105 ? 10.813 4.071 -2.802 1.00 84.62 105 ALA A C 1
ATOM 821 O O . ALA A 1 105 ? 12.033 3.914 -2.788 1.00 84.62 105 ALA A O 1
ATOM 822 N N . LYS A 1 106 ? 10.069 4.031 -1.689 1.00 81.88 106 LYS A N 1
ATOM 823 C CA . LYS A 1 106 ? 10.608 3.886 -0.327 1.00 81.88 106 LYS A CA 1
ATOM 824 C C . LYS A 1 106 ? 10.201 2.574 0.339 1.00 81.88 106 LYS A C 1
ATOM 826 O O . LYS A 1 106 ? 10.985 2.049 1.129 1.00 81.88 106 LYS A O 1
ATOM 831 N N . ALA A 1 107 ? 9.011 2.068 0.029 1.00 81.25 107 ALA A N 1
ATOM 832 C CA . ALA A 1 107 ? 8.496 0.845 0.625 1.00 81.25 107 ALA A CA 1
ATOM 833 C C . ALA A 1 107 ? 9.175 -0.409 0.042 1.00 81.25 107 ALA A C 1
ATOM 835 O O . ALA A 1 107 ? 9.324 -0.547 -1.172 1.00 81.25 107 ALA A O 1
ATOM 836 N N . ASP A 1 108 ? 9.564 -1.343 0.914 1.00 81.81 108 ASP A N 1
ATOM 837 C CA . ASP A 1 108 ? 10.150 -2.634 0.535 1.00 81.81 108 ASP A CA 1
ATOM 838 C C . ASP A 1 108 ? 9.571 -3.755 1.408 1.00 81.81 108 ASP A C 1
ATOM 840 O O . ASP A 1 108 ? 9.553 -3.667 2.635 1.00 81.81 108 ASP A O 1
ATOM 844 N N . VAL A 1 109 ? 9.115 -4.834 0.773 1.00 80.81 109 VAL A N 1
ATOM 845 C CA . VAL A 1 109 ? 8.528 -6.004 1.442 1.00 80.81 109 VAL A CA 1
ATOM 846 C C . VAL A 1 109 ? 9.555 -6.702 2.331 1.00 80.81 109 VAL A C 1
ATOM 848 O O . VAL A 1 109 ? 9.188 -7.281 3.352 1.00 80.81 109 VAL A O 1
ATOM 851 N N . ASN A 1 110 ? 10.848 -6.627 2.010 1.00 78.88 110 ASN A N 1
ATOM 852 C CA . ASN A 1 110 ? 11.880 -7.213 2.866 1.00 78.88 110 ASN A CA 1
ATOM 853 C C . ASN A 1 110 ? 11.972 -6.494 4.212 1.00 78.88 110 ASN A C 1
ATOM 855 O O . ASN A 1 110 ? 12.165 -7.146 5.234 1.00 78.88 110 ASN A O 1
ATOM 859 N N . ARG A 1 111 ? 11.679 -5.188 4.266 1.00 75.75 111 ARG A N 1
ATOM 860 C CA . ARG A 1 111 ? 11.570 -4.457 5.538 1.00 75.75 111 ARG A CA 1
ATOM 861 C C . ARG A 1 111 ? 10.454 -5.009 6.422 1.00 75.75 111 ARG A C 1
ATOM 863 O O . ARG A 1 111 ? 10.591 -4.980 7.641 1.00 75.75 111 ARG A O 1
ATOM 870 N N . LEU A 1 112 ? 9.405 -5.571 5.821 1.00 76.62 112 LEU A N 1
ATOM 871 C CA . LEU A 1 112 ? 8.325 -6.236 6.548 1.00 76.62 112 LEU A CA 1
ATOM 872 C C . LEU A 1 112 ? 8.727 -7.610 7.107 1.00 76.62 112 LEU A C 1
ATOM 874 O O . LEU A 1 112 ? 8.021 -8.139 7.960 1.00 76.62 112 LEU A O 1
ATOM 878 N N . LYS A 1 113 ? 9.848 -8.185 6.657 1.00 72.50 113 LYS A N 1
ATOM 879 C CA . LYS A 1 113 ? 10.444 -9.418 7.204 1.00 72.50 113 LYS A CA 1
ATOM 880 C C . LYS A 1 113 ? 11.573 -9.119 8.191 1.00 72.50 113 LYS A C 1
ATOM 882 O O . LYS A 1 113 ? 11.751 -9.821 9.175 1.00 72.50 113 LYS A O 1
ATOM 887 N N . GLU A 1 114 ? 12.338 -8.064 7.931 1.00 58.41 114 GLU A N 1
ATOM 888 C CA . GLU A 1 114 ? 13.615 -7.755 8.581 1.00 58.41 114 GLU A CA 1
ATOM 889 C C . GLU A 1 114 ? 13.489 -6.913 9.864 1.00 58.41 114 GLU A C 1
ATOM 891 O O . GLU A 1 114 ? 14.393 -6.146 10.198 1.00 58.41 114 GLU A O 1
ATOM 896 N N . GLY A 1 115 ? 12.406 -7.032 10.635 1.00 54.81 115 GLY A N 1
ATOM 897 C CA . GLY A 1 115 ? 12.285 -6.421 11.978 1.00 54.81 115 GLY A CA 1
ATOM 898 C C . GLY A 1 115 ? 13.203 -7.044 13.025 1.00 54.81 115 GLY A C 1
ATOM 899 O O . GLY A 1 115 ? 12.796 -7.238 14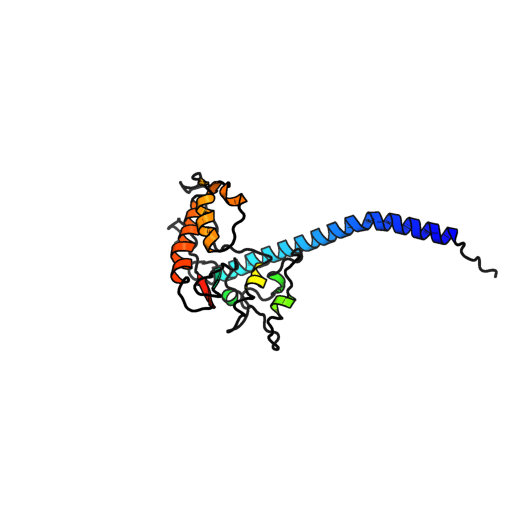.159 1.00 54.81 115 GLY A O 1
ATOM 900 N N . GLY A 1 116 ? 14.406 -7.466 12.639 1.00 50.72 116 GLY A N 1
ATOM 901 C CA . GLY A 1 116 ? 15.382 -8.069 13.539 1.00 50.72 116 GLY A CA 1
ATOM 902 C C . GLY A 1 116 ? 14.991 -9.437 14.103 1.00 50.72 116 GLY A C 1
ATOM 903 O O . GLY A 1 116 ? 15.736 -9.948 14.937 1.00 50.72 116 GLY A O 1
ATOM 904 N N . ARG A 1 117 ? 13.877 -10.055 13.678 1.00 55.31 117 ARG A N 1
ATOM 905 C CA . ARG A 1 117 ? 13.503 -11.388 14.163 1.00 55.31 117 ARG A CA 1
ATOM 906 C C . ARG A 1 117 ? 14.112 -12.496 13.290 1.00 55.31 117 ARG A C 1
ATOM 908 O O . ARG A 1 117 ? 13.891 -12.519 12.080 1.00 55.31 117 ARG A O 1
ATOM 915 N N . PRO A 1 118 ? 14.864 -13.440 13.880 1.00 55.19 118 PRO A N 1
ATOM 916 C CA . PRO A 1 118 ? 15.492 -14.550 13.159 1.00 55.19 118 PRO A CA 1
ATOM 917 C C . PRO A 1 118 ? 14.513 -15.668 12.746 1.00 55.19 118 PRO A C 1
ATOM 919 O O . PRO A 1 118 ? 14.940 -16.683 12.205 1.00 55.19 118 PRO A O 1
ATOM 922 N N . ASP A 1 119 ? 13.215 -15.511 13.010 1.00 60.12 119 ASP A N 1
ATOM 923 C CA . ASP A 1 119 ? 12.168 -16.528 12.856 1.00 60.12 119 ASP A CA 1
ATOM 924 C C . ASP A 1 119 ? 11.393 -16.440 11.525 1.00 60.12 119 ASP A C 1
ATOM 926 O O . ASP A 1 119 ? 10.574 -17.310 11.233 1.00 60.12 119 ASP A O 1
ATOM 930 N N . GLY A 1 120 ? 11.650 -15.418 10.700 1.00 63.22 120 GLY A N 1
ATOM 931 C CA . GLY A 1 120 ? 10.934 -15.205 9.438 1.00 63.22 120 GLY A CA 1
ATOM 932 C C . GLY A 1 120 ? 9.483 -14.741 9.616 1.00 63.22 120 GLY A C 1
ATOM 933 O O . GLY A 1 120 ? 8.708 -14.790 8.658 1.00 63.22 120 GLY A O 1
ATOM 934 N N . ILE A 1 121 ? 9.106 -14.298 10.820 1.00 66.44 121 ILE A N 1
ATOM 935 C CA . ILE A 1 121 ? 7.777 -13.760 11.119 1.00 66.44 121 ILE A CA 1
ATOM 936 C C . ILE A 1 121 ? 7.711 -12.291 10.684 1.00 66.44 121 ILE A C 1
ATOM 938 O O . ILE A 1 121 ? 8.634 -11.512 10.914 1.00 66.44 121 ILE A O 1
ATOM 942 N N . TRP A 1 122 ? 6.596 -11.897 10.067 1.00 75.06 122 TRP A N 1
ATOM 943 C CA . TRP A 1 122 ? 6.371 -10.525 9.611 1.00 75.06 122 TRP A CA 1
ATOM 944 C C . TRP A 1 122 ? 6.359 -9.526 10.774 1.00 75.06 122 TRP A C 1
ATOM 946 O O . TRP A 1 122 ? 5.759 -9.788 11.815 1.00 75.06 122 TRP A O 1
ATOM 956 N N . VAL A 1 123 ? 6.971 -8.353 10.594 1.00 69.75 123 VAL A N 1
ATOM 957 C CA . VAL A 1 123 ? 7.134 -7.325 11.648 1.00 69.75 123 VAL A CA 1
ATOM 958 C C . VAL A 1 123 ? 5.816 -6.833 12.232 1.00 69.75 123 VAL A C 1
ATOM 960 O O . VAL A 1 123 ? 5.756 -6.432 13.392 1.00 69.75 123 VAL A O 1
ATOM 963 N N . PHE A 1 124 ? 4.761 -6.900 11.427 1.00 69.69 124 PHE A N 1
ATOM 964 C CA . PHE A 1 124 ? 3.402 -6.515 11.773 1.00 69.69 124 PHE A CA 1
ATOM 965 C C . PHE A 1 124 ? 2.587 -7.656 12.404 1.00 69.69 124 PHE A C 1
ATOM 967 O O . PHE A 1 124 ? 1.483 -7.413 12.877 1.00 69.69 124 PHE A O 1
ATOM 974 N N . ALA A 1 125 ? 3.099 -8.893 12.395 1.00 66.88 125 ALA A N 1
ATOM 975 C CA . ALA A 1 125 ? 2.419 -10.081 12.898 1.00 66.88 125 ALA A CA 1
ATOM 976 C C . ALA A 1 125 ? 3.090 -10.591 14.187 1.00 66.88 125 ALA A C 1
ATOM 978 O O . ALA A 1 125 ? 4.313 -10.763 14.261 1.00 66.88 125 ALA A O 1
ATOM 979 N N . GLY A 1 126 ? 2.282 -10.858 15.214 1.00 57.50 126 GLY A N 1
ATOM 980 C CA . GLY A 1 126 ? 2.708 -11.488 16.466 1.00 57.50 126 GLY A CA 1
ATOM 981 C C . GLY A 1 126 ? 2.626 -10.586 17.708 1.00 57.50 126 GLY A C 1
ATOM 982 O O . GLY A 1 126 ? 2.459 -9.374 17.597 1.00 57.50 126 GLY A O 1
ATOM 983 N N . PRO A 1 127 ? 2.774 -11.171 18.913 1.00 52.84 127 PRO A N 1
ATOM 984 C CA . PRO A 1 127 ? 2.506 -10.503 20.195 1.00 52.84 127 PRO A CA 1
ATOM 985 C C . PRO A 1 127 ? 3.444 -9.325 20.505 1.00 52.84 127 PRO A C 1
ATOM 987 O O . PRO A 1 127 ? 3.103 -8.480 21.324 1.00 52.84 127 PRO A O 1
ATOM 990 N N . ASN A 1 128 ? 4.591 -9.255 19.820 1.00 51.03 128 ASN A N 1
ATOM 991 C CA . ASN A 1 128 ? 5.568 -8.168 19.895 1.00 51.03 128 ASN A CA 1
ATOM 992 C C . ASN A 1 128 ? 5.786 -7.535 18.508 1.00 51.03 128 ASN A C 1
ATOM 994 O O . ASN A 1 128 ? 6.929 -7.290 18.117 1.00 51.03 128 ASN A O 1
ATOM 998 N N . ALA A 1 129 ? 4.726 -7.376 17.703 1.00 57.81 129 ALA A N 1
ATOM 999 C CA . ALA A 1 129 ? 4.787 -6.586 16.471 1.00 57.81 129 ALA A CA 1
ATOM 1000 C C . ALA A 1 129 ? 5.490 -5.256 16.774 1.00 57.81 129 ALA A C 1
ATOM 1002 O O . ALA A 1 129 ? 5.047 -4.525 17.661 1.00 57.81 129 ALA A O 1
ATOM 1003 N N . ASP A 1 130 ? 6.630 -5.014 16.120 1.00 56.72 130 ASP A N 1
ATOM 1004 C CA . ASP A 1 130 ? 7.551 -3.943 16.501 1.00 56.72 130 ASP A CA 1
ATOM 1005 C C . ASP A 1 130 ? 6.801 -2.614 16.433 1.00 56.72 130 ASP A C 1
ATOM 1007 O O . ASP A 1 130 ? 6.444 -2.139 15.353 1.00 56.72 130 ASP A O 1
ATOM 1011 N N . MET A 1 131 ? 6.568 -2.013 17.601 1.00 54.31 131 MET A N 1
ATOM 1012 C CA . MET A 1 131 ? 5.757 -0.806 17.775 1.00 54.31 131 MET A CA 1
ATOM 1013 C C . MET A 1 131 ? 6.309 0.430 17.057 1.00 54.31 131 MET A C 1
ATOM 1015 O O . MET A 1 131 ? 5.700 1.471 17.193 1.00 54.31 131 MET A O 1
ATOM 1019 N N . GLY A 1 132 ? 7.441 0.343 16.349 1.00 54.56 132 GLY A N 1
ATOM 1020 C CA . GLY A 1 132 ? 8.016 1.442 15.563 1.00 54.56 132 GLY A CA 1
ATOM 1021 C C . GLY A 1 132 ? 8.200 1.138 14.074 1.00 54.56 132 GLY A C 1
ATOM 1022 O O . GLY A 1 132 ? 8.819 1.929 13.366 1.00 54.56 132 GLY A O 1
ATOM 1023 N N . ARG A 1 133 ? 7.734 -0.023 13.588 1.00 62.03 133 ARG A N 1
ATOM 1024 C CA . ARG A 1 133 ? 7.824 -0.414 12.165 1.00 62.03 133 ARG A CA 1
ATOM 1025 C C . ARG A 1 133 ? 6.475 -0.754 11.542 1.00 62.03 133 ARG A C 1
ATOM 1027 O O . ARG A 1 133 ? 6.430 -1.178 10.392 1.00 62.03 133 ARG A O 1
ATOM 1034 N N . LYS A 1 134 ? 5.373 -0.535 12.260 1.00 64.75 134 LYS A N 1
ATOM 1035 C CA . LYS A 1 134 ? 4.021 -0.668 11.703 1.00 64.75 134 LYS A CA 1
ATOM 1036 C C . LYS A 1 134 ? 3.734 0.426 10.671 1.00 64.75 134 LYS A C 1
ATOM 1038 O O . LYS A 1 134 ? 3.064 0.160 9.682 1.00 64.75 134 LYS A O 1
ATOM 1043 N N . ASP A 1 135 ? 4.382 1.583 10.787 1.00 64.56 135 ASP A N 1
ATOM 1044 C CA . ASP A 1 135 ? 4.436 2.581 9.714 1.00 64.56 135 ASP A CA 1
ATOM 1045 C C . ASP A 1 135 ? 4.929 2.014 8.364 1.00 64.56 135 ASP A C 1
ATOM 1047 O O . ASP A 1 135 ? 4.529 2.534 7.327 1.00 64.56 135 ASP A O 1
ATOM 1051 N N . ASP A 1 136 ? 5.764 0.958 8.329 1.00 73.81 136 ASP A N 1
ATOM 1052 C CA . ASP A 1 136 ? 6.275 0.391 7.067 1.00 73.81 136 ASP A CA 1
ATOM 1053 C C . ASP A 1 136 ? 5.142 -0.216 6.211 1.00 73.81 136 ASP A C 1
ATOM 1055 O O . ASP A 1 136 ? 5.229 -0.174 4.983 1.00 73.81 136 ASP A O 1
ATOM 1059 N N . VAL A 1 137 ? 4.057 -0.730 6.816 1.00 76.19 137 VAL A N 1
ATOM 1060 C CA . VAL A 1 137 ? 2.906 -1.233 6.041 1.00 76.19 137 VAL A CA 1
ATOM 1061 C C . VAL A 1 137 ? 2.051 -0.096 5.473 1.00 76.19 137 VAL A C 1
ATOM 1063 O O . VAL A 1 137 ? 1.459 -0.249 4.410 1.00 76.19 137 VAL A O 1
ATOM 1066 N N . ALA A 1 138 ? 2.033 1.061 6.131 1.00 74.38 138 ALA A N 1
ATOM 1067 C CA . ALA A 1 138 ? 1.195 2.218 5.814 1.00 74.38 138 ALA A CA 1
ATOM 1068 C C . ALA A 1 138 ? 1.732 3.160 4.728 1.00 74.38 138 ALA A C 1
ATOM 1070 O O . ALA A 1 138 ? 1.099 4.164 4.405 1.00 74.38 138 ALA A O 1
ATOM 1071 N N . GLN A 1 139 ? 2.909 2.879 4.165 1.00 76.62 139 GLN A N 1
ATOM 1072 C CA . GLN A 1 139 ? 3.593 3.831 3.279 1.00 76.62 139 GLN A CA 1
ATOM 1073 C C . GLN A 1 139 ? 2.934 3.954 1.904 1.00 76.62 139 GLN A C 1
ATOM 1075 O O . GLN A 1 139 ? 2.858 5.050 1.349 1.00 76.62 139 GLN A O 1
ATOM 1080 N N . SER A 1 140 ? 2.452 2.836 1.357 1.00 85.62 140 SER A N 1
ATOM 1081 C CA . SER A 1 140 ? 1.963 2.785 -0.022 1.00 85.62 140 SER A CA 1
ATOM 1082 C C . SER A 1 140 ? 0.464 3.045 -0.167 1.00 85.62 140 SER A C 1
ATOM 1084 O O . SER A 1 140 ? 0.030 3.541 -1.210 1.00 85.62 140 SER A O 1
ATOM 1086 N N . TYR A 1 141 ? -0.336 2.702 0.845 1.00 87.00 141 TYR A N 1
ATOM 1087 C CA . TYR A 1 141 ? -1.792 2.821 0.817 1.00 87.00 141 TYR A CA 1
ATOM 1088 C C . TYR A 1 141 ? -2.303 3.413 2.124 1.00 87.00 141 TYR A C 1
ATOM 1090 O O . TYR A 1 141 ? -1.869 3.009 3.196 1.00 87.00 141 TYR A O 1
ATOM 1098 N N . ALA A 1 142 ? -3.266 4.328 2.014 1.00 82.44 142 ALA A N 1
ATOM 1099 C CA . ALA A 1 142 ? -3.953 4.900 3.159 1.00 82.44 142 ALA A CA 1
ATOM 1100 C C . ALA A 1 142 ? -5.370 4.327 3.261 1.00 82.44 142 ALA A C 1
ATOM 1102 O O . ALA A 1 142 ? -6.167 4.408 2.324 1.00 82.44 142 ALA A O 1
ATOM 1103 N N . TYR A 1 143 ? -5.690 3.792 4.426 1.00 81.19 143 TYR A N 1
ATOM 1104 C CA . TYR A 1 143 ? -7.026 3.442 4.856 1.00 81.19 143 TYR A CA 1
ATOM 1105 C C . TYR A 1 143 ? -7.479 4.438 5.907 1.00 81.19 143 TYR A C 1
ATOM 1107 O O . TYR A 1 143 ? -6.786 4.716 6.882 1.00 81.19 143 TYR A O 1
ATOM 1115 N N . LEU A 1 144 ? -8.669 4.974 5.690 1.00 72.50 144 LEU A N 1
ATOM 1116 C CA . LEU A 1 144 ? -9.252 5.958 6.581 1.00 72.50 144 LEU A CA 1
ATOM 1117 C C . LEU A 1 144 ? -10.292 5.330 7.516 1.00 72.50 144 LEU A C 1
ATOM 1119 O O . LEU A 1 144 ? -10.569 5.884 8.561 1.00 72.50 144 LEU A O 1
ATOM 1123 N N . GLY A 1 145 ? -10.855 4.162 7.198 1.00 66.56 145 GLY A N 1
ATOM 1124 C CA . GLY A 1 145 ? -11.873 3.525 8.049 1.00 66.56 145 GLY A CA 1
ATOM 1125 C C . GLY A 1 145 ? -13.234 4.217 8.075 1.00 66.56 145 GLY A C 1
ATOM 1126 O O . GLY A 1 145 ? -14.128 3.783 8.797 1.00 66.56 145 GLY A O 1
ATOM 1127 N N . TRP A 1 146 ? -13.427 5.248 7.252 1.00 65.06 146 TRP A N 1
ATOM 1128 C CA . TRP A 1 146 ? -14.710 5.898 7.016 1.00 65.06 146 TRP A CA 1
ATOM 1129 C C . TRP A 1 146 ? -14.998 6.013 5.519 1.00 65.06 146 TRP A C 1
ATOM 1131 O O . TRP A 1 146 ? -14.111 6.274 4.705 1.00 65.06 146 TRP A O 1
ATOM 1141 N N . VAL A 1 147 ? -16.270 5.854 5.170 1.00 56.59 147 VAL A N 1
ATOM 1142 C CA . VAL A 1 147 ? -16.832 6.195 3.863 1.00 56.59 147 VAL A CA 1
ATOM 1143 C C . VAL A 1 147 ? -17.890 7.256 4.138 1.00 56.59 147 VAL A C 1
ATOM 1145 O O . VAL A 1 147 ? -18.756 7.039 4.982 1.00 56.59 147 VAL A O 1
ATOM 1148 N N . PHE A 1 148 ? -17.800 8.415 3.483 1.00 56.31 148 PHE A N 1
ATOM 1149 C CA . PHE A 1 148 ? -18.890 9.389 3.514 1.00 56.31 148 PHE A CA 1
ATOM 1150 C C . PHE A 1 148 ? -20.032 8.818 2.675 1.00 56.31 148 PHE A C 1
ATOM 1152 O O . PHE A 1 148 ? -19.998 8.917 1.447 1.00 56.31 148 PHE A O 1
ATOM 1159 N N . ASP A 1 149 ? -20.996 8.165 3.319 1.00 45.41 149 ASP A N 1
ATOM 1160 C CA . ASP A 1 149 ? -22.213 7.760 2.631 1.00 45.41 149 ASP A CA 1
ATOM 116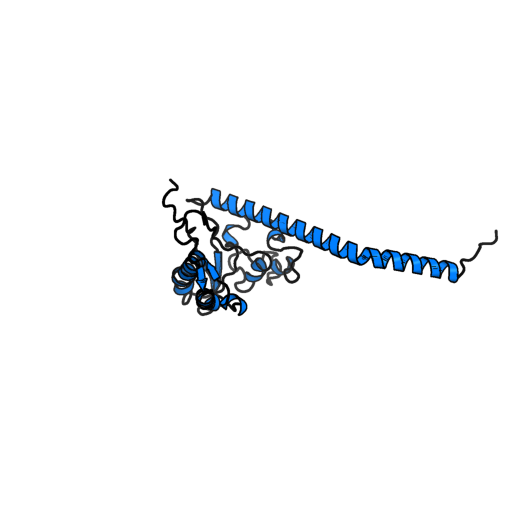1 C C . ASP A 1 149 ? -23.138 8.979 2.491 1.00 45.41 149 ASP A C 1
ATOM 1163 O O . ASP A 1 149 ? -23.315 9.765 3.420 1.00 45.41 149 ASP A O 1
ATOM 1167 N N . ARG A 1 150 ? -23.651 9.179 1.278 1.00 48.38 150 ARG A N 1
ATOM 1168 C CA . ARG A 1 150 ? -24.572 10.254 0.873 1.00 48.38 150 ARG A CA 1
ATOM 1169 C C . ARG A 1 150 ? -24.183 11.681 1.267 1.00 48.38 150 ARG A C 1
ATOM 1171 O O . ARG A 1 150 ? -24.942 12.407 1.908 1.00 48.38 150 ARG A O 1
ATOM 1178 N N . CYS A 1 151 ? -23.129 12.196 0.633 1.00 51.78 151 CYS A N 1
ATOM 1179 C CA . CYS A 1 151 ? -22.998 13.648 0.477 1.00 51.78 151 CYS A CA 1
ATOM 1180 C C . CYS A 1 151 ? -24.247 14.281 -0.165 1.00 51.78 151 CYS A C 1
ATOM 1182 O O . CYS A 1 151 ? -24.368 15.490 -0.120 1.00 51.78 151 CYS A O 1
ATOM 1184 N N . THR A 1 152 ? -25.154 13.546 -0.818 1.00 51.47 152 THR A N 1
ATOM 1185 C CA . THR A 1 152 ? -26.311 14.137 -1.503 1.00 51.47 152 THR A CA 1
ATOM 1186 C C . THR A 1 152 ? -27.439 14.607 -0.595 1.00 51.47 152 THR A C 1
ATOM 1188 O O . THR A 1 152 ? -28.049 15.612 -0.962 1.00 51.47 152 THR A O 1
ATOM 1191 N N . ASP A 1 153 ? -27.640 13.968 0.562 1.00 57.44 153 ASP A N 1
ATOM 1192 C CA . ASP A 1 153 ? -28.853 14.131 1.385 1.00 57.44 153 ASP A CA 1
ATOM 1193 C C . ASP A 1 153 ? -28.585 14.792 2.753 1.00 57.44 153 ASP A C 1
ATOM 1195 O O . ASP A 1 153 ? -29.516 15.098 3.495 1.00 57.44 153 ASP A O 1
ATOM 1199 N N . ASP A 1 154 ? -27.318 15.066 3.080 1.00 57.06 154 ASP A N 1
ATOM 1200 C CA . ASP A 1 154 ? -26.926 15.718 4.331 1.00 57.06 154 ASP A CA 1
ATOM 1201 C C . ASP A 1 154 ? -27.065 17.259 4.231 1.00 57.06 154 ASP A C 1
ATOM 1203 O O . ASP A 1 154 ? -26.454 17.874 3.345 1.00 57.06 154 ASP A O 1
ATOM 1207 N N . PRO A 1 155 ? -27.791 17.937 5.146 1.00 57.66 155 PRO A N 1
ATOM 1208 C CA . PRO A 1 155 ? -27.843 19.404 5.209 1.00 57.66 155 PRO A CA 1
ATOM 1209 C C . PRO A 1 155 ? -26.464 20.071 5.370 1.00 57.66 155 PRO A C 1
ATOM 1211 O O . PRO A 1 155 ? -26.317 21.266 5.099 1.00 57.66 155 PRO A O 1
ATOM 1214 N N . LEU A 1 156 ? -25.431 19.327 5.777 1.00 52.72 156 LEU A N 1
ATOM 1215 C CA . LEU A 1 156 ? -24.052 19.803 5.880 1.00 52.72 156 LEU A CA 1
ATOM 1216 C C . LEU A 1 156 ? -23.258 19.706 4.564 1.00 52.72 156 LEU A C 1
ATOM 1218 O O . LEU A 1 156 ? -22.148 20.229 4.508 1.00 52.72 156 LEU A O 1
ATOM 1222 N N . LYS A 1 157 ? -23.802 19.108 3.489 1.00 57.22 157 LYS A N 1
ATOM 1223 C CA . LYS A 1 157 ? -23.144 18.918 2.172 1.00 57.22 157 LYS A CA 1
ATOM 1224 C C . LYS A 1 157 ? -22.456 20.171 1.631 1.00 57.22 157 LYS A C 1
ATOM 1226 O O . LYS A 1 157 ? -21.359 20.097 1.086 1.00 57.22 157 LYS A O 1
ATOM 1231 N N . ASN A 1 158 ? -23.116 21.317 1.767 1.00 59.78 158 ASN A N 1
ATOM 1232 C CA . ASN A 1 158 ? -22.632 22.591 1.233 1.00 59.78 158 ASN A CA 1
ATOM 1233 C C . ASN A 1 158 ? -21.917 23.441 2.289 1.00 59.78 158 ASN A C 1
ATOM 1235 O O . ASN A 1 158 ? -21.453 24.541 1.987 1.00 59.78 158 ASN A O 1
ATOM 1239 N N . ARG A 1 159 ? -21.832 22.964 3.536 1.00 63.19 159 ARG A N 1
ATOM 1240 C CA . ARG A 1 159 ? -21.170 23.694 4.609 1.00 63.19 159 ARG A CA 1
ATOM 1241 C C . ARG A 1 159 ? -19.684 23.383 4.553 1.00 63.19 159 ARG A C 1
ATOM 1243 O O . 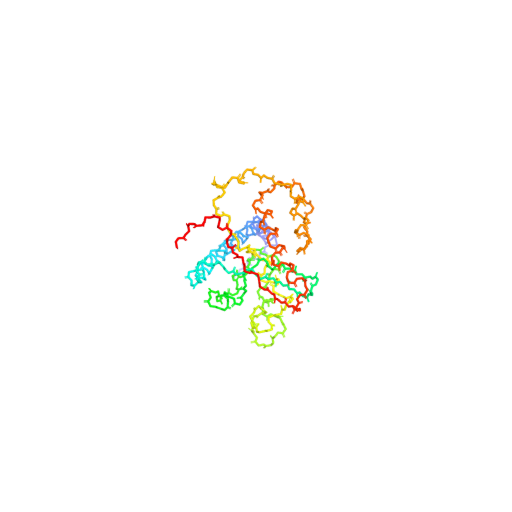ARG A 1 159 ? -19.220 22.368 5.062 1.00 63.19 159 ARG A O 1
ATOM 1250 N N . GLN A 1 160 ? -18.946 24.273 3.911 1.00 68.50 160 GLN A N 1
ATOM 1251 C CA . GLN A 1 160 ? -17.495 24.243 3.936 1.00 68.50 160 GLN A CA 1
ATOM 1252 C C . GLN A 1 160 ? -16.985 25.005 5.156 1.00 68.50 160 GLN A C 1
ATOM 1254 O O . GLN A 1 160 ? -17.525 26.047 5.533 1.00 68.50 160 GLN A O 1
ATOM 1259 N N . VAL A 1 161 ? -15.948 24.467 5.779 1.00 69.00 161 VAL A N 1
ATOM 1260 C CA . VAL A 1 161 ? -15.210 25.112 6.861 1.00 69.00 161 VAL A CA 1
ATOM 1261 C C . VAL A 1 161 ? -13.780 25.348 6.403 1.00 69.00 161 VAL A C 1
ATOM 1263 O O . VAL A 1 161 ? -13.236 24.593 5.595 1.00 69.00 161 VAL A O 1
ATOM 1266 N N . SER A 1 162 ? -13.185 26.427 6.909 1.00 72.44 162 SER A N 1
ATOM 1267 C CA . SER A 1 162 ? -11.783 26.736 6.650 1.00 72.44 162 SER A CA 1
ATOM 1268 C C . SER A 1 162 ? -10.909 25.579 7.129 1.00 72.44 162 SER A C 1
ATOM 1270 O O . SER A 1 162 ? -10.996 25.166 8.290 1.00 72.44 162 SER A O 1
ATOM 1272 N N . GLY A 1 163 ? -10.045 25.081 6.246 1.00 63.97 163 GLY A N 1
ATOM 1273 C CA . GLY A 1 163 ? -9.131 23.973 6.504 1.00 63.97 163 GLY A CA 1
ATOM 1274 C C . GLY A 1 163 ? -8.204 24.228 7.683 1.00 63.97 163 GLY A C 1
ATOM 1275 O O . GLY A 1 163 ? -7.812 23.276 8.346 1.00 63.97 163 GLY A O 1
ATOM 1276 N N . SER A 1 164 ? -7.955 25.492 8.039 1.00 65.25 164 SER A N 1
ATOM 1277 C CA . SER A 1 164 ? -7.205 25.876 9.243 1.00 65.25 164 SER A CA 1
ATOM 1278 C C . SER A 1 164 ? -7.717 25.228 10.541 1.00 65.25 164 SER A C 1
ATOM 1280 O O . SER A 1 164 ? -6.911 24.879 11.401 1.00 65.25 164 SER A O 1
ATOM 1282 N N . GLN A 1 165 ? -9.029 24.994 10.677 1.00 64.31 165 GLN A N 1
ATOM 1283 C CA . GLN A 1 165 ? -9.604 24.306 11.845 1.00 64.31 165 GLN A CA 1
ATOM 1284 C C . GLN A 1 165 ? -9.311 22.800 11.843 1.00 64.31 165 GLN A C 1
ATOM 1286 O O . GLN A 1 165 ? -9.135 22.191 12.898 1.00 64.31 165 GLN A O 1
ATOM 1291 N N . ALA A 1 166 ? -9.229 22.187 10.662 1.00 65.06 166 ALA A N 1
ATOM 1292 C CA . ALA A 1 166 ? -8.770 20.810 10.550 1.00 65.06 166 ALA A CA 1
ATOM 1293 C C . ALA A 1 166 ? -7.260 20.711 10.738 1.00 65.06 166 ALA A C 1
ATOM 1295 O O . ALA A 1 166 ? -6.815 19.754 11.357 1.00 65.06 166 ALA A O 1
ATOM 1296 N N . VAL A 1 167 ? -6.476 21.694 10.282 1.00 67.31 167 VAL A N 1
ATOM 1297 C CA . VAL A 1 167 ? -5.023 21.711 10.490 1.00 67.31 167 VAL A CA 1
ATOM 1298 C C . VAL A 1 167 ? -4.682 21.744 11.975 1.00 67.31 167 VAL A C 1
ATOM 1300 O O . VAL A 1 167 ? -3.802 20.995 12.379 1.00 67.31 167 VAL A O 1
ATOM 1303 N N . SER A 1 168 ? -5.391 22.509 12.814 1.00 63.28 168 SER A N 1
ATOM 1304 C CA . SER A 1 168 ? -5.125 22.486 14.261 1.00 63.28 168 SER A CA 1
ATOM 1305 C C . SER A 1 168 ? -5.314 21.096 14.877 1.00 63.28 168 SER A C 1
ATOM 1307 O O . SER A 1 168 ? -4.504 20.685 15.699 1.00 63.28 168 SER A O 1
ATOM 1309 N N . LEU A 1 169 ? -6.321 20.336 14.437 1.00 64.19 169 LEU A N 1
ATOM 1310 C CA . LEU A 1 169 ? -6.571 18.974 14.929 1.00 64.19 169 LEU A CA 1
ATOM 1311 C C . LEU A 1 169 ? -5.598 17.961 14.323 1.00 64.19 169 LEU A C 1
ATOM 1313 O O . LEU A 1 169 ? -5.053 17.118 15.024 1.00 64.19 169 LEU A O 1
ATOM 1317 N N . LEU A 1 170 ? -5.346 18.072 13.020 1.00 64.38 170 LEU A N 1
ATOM 1318 C CA . LEU A 1 170 ? -4.409 17.226 12.286 1.00 64.38 170 LEU A CA 1
ATOM 1319 C C . LEU A 1 170 ? -2.967 17.430 12.761 1.00 64.38 170 LEU A C 1
ATOM 1321 O O . LEU A 1 170 ? -2.198 16.475 12.776 1.00 64.38 170 LEU A O 1
ATOM 1325 N N . SER A 1 171 ? -2.618 18.638 13.215 1.00 64.56 171 SER A N 1
ATOM 1326 C CA . SER A 1 171 ? -1.290 18.947 13.752 1.00 64.56 171 SER A CA 1
ATOM 1327 C C . SER A 1 171 ? -0.964 18.162 15.022 1.00 64.56 171 SER A C 1
ATOM 1329 O O . SER A 1 171 ? 0.204 17.926 15.316 1.00 64.56 171 SER A O 1
ATOM 1331 N N . SER A 1 172 ? -1.987 17.695 15.746 1.00 60.41 172 SER A N 1
ATOM 1332 C CA . SER A 1 172 ? -1.816 16.787 16.882 1.00 60.41 172 SER A CA 1
ATOM 1333 C C . SER A 1 172 ? -1.484 15.349 16.470 1.00 60.41 172 SER A C 1
ATOM 1335 O O . SER A 1 172 ? -0.964 14.602 17.288 1.00 60.41 172 SER A O 1
ATOM 1337 N N . PHE A 1 173 ? -1.740 14.966 15.215 1.00 56.44 173 PHE A N 1
ATOM 1338 C CA . PHE A 1 173 ? -1.439 13.635 14.669 1.00 56.44 173 PHE A CA 1
ATOM 1339 C C . PHE A 1 173 ? -0.139 13.590 13.852 1.00 56.44 173 PHE A C 1
ATOM 1341 O O . PHE A 1 173 ? 0.311 12.511 13.463 1.00 56.44 173 PHE A O 1
ATOM 1348 N N . GLY A 1 174 ? 0.468 14.744 13.565 1.00 60.50 174 GLY A N 1
ATOM 1349 C CA . GLY A 1 174 ? 1.703 14.846 12.794 1.00 60.50 174 GLY A CA 1
ATOM 1350 C C . GLY A 1 174 ? 1.876 16.202 12.118 1.00 60.50 174 GLY A C 1
ATOM 1351 O O . GLY A 1 174 ? 1.093 17.130 12.304 1.00 60.50 174 GLY A O 1
ATOM 1352 N N . THR A 1 175 ? 2.922 16.336 11.306 1.00 58.53 175 THR A N 1
ATOM 1353 C CA . THR A 1 175 ? 3.161 17.558 10.536 1.00 58.53 175 THR A CA 1
ATOM 1354 C C . THR A 1 175 ? 2.209 17.633 9.349 1.00 58.53 175 THR A C 1
ATOM 1356 O O . THR A 1 175 ? 2.228 16.805 8.441 1.00 58.53 175 THR A O 1
ATOM 1359 N N . VAL A 1 176 ? 1.373 18.664 9.347 1.00 61.00 176 VAL A N 1
ATOM 1360 C CA . VAL A 1 176 ? 0.414 18.920 8.274 1.00 61.00 176 VAL A CA 1
ATOM 1361 C C . VAL A 1 176 ? 1.036 19.919 7.298 1.00 61.00 176 VAL A C 1
ATOM 1363 O O . VAL A 1 176 ? 1.513 20.966 7.744 1.00 61.00 176 VAL A O 1
ATOM 1366 N N . PRO A 1 177 ? 1.056 19.638 5.982 1.00 60.69 177 PRO A N 1
ATOM 1367 C CA . PRO A 1 177 ? 1.505 20.602 4.983 1.00 60.69 177 PRO A CA 1
ATOM 1368 C C . PRO A 1 177 ? 0.765 21.939 5.120 1.00 60.69 177 PRO A C 1
ATOM 1370 O O . PRO A 1 177 ? -0.462 21.968 5.230 1.00 60.69 177 PRO A O 1
ATOM 1373 N N . ALA A 1 178 ? 1.508 23.049 5.089 1.00 61.12 178 ALA A N 1
ATOM 1374 C CA . ALA A 1 178 ? 0.963 24.397 5.286 1.00 61.12 178 ALA A CA 1
ATOM 1375 C C . ALA A 1 178 ? -0.124 24.772 4.262 1.00 61.12 178 ALA A C 1
ATOM 1377 O O . ALA A 1 178 ? -0.998 25.588 4.566 1.00 61.12 178 ALA A O 1
ATOM 1378 N N . ASP A 1 179 ? -0.105 24.131 3.092 1.00 63.50 179 ASP A N 1
ATOM 1379 C CA . ASP A 1 179 ? -1.048 24.346 1.994 1.00 63.50 179 ASP A CA 1
ATOM 1380 C C . ASP A 1 179 ? -2.495 23.994 2.371 1.00 63.50 179 ASP A C 1
ATOM 1382 O O . ASP A 1 179 ? -3.428 24.539 1.794 1.00 63.50 179 ASP A O 1
ATOM 1386 N N . ILE A 1 180 ? -2.707 23.146 3.386 1.00 60.66 180 ILE A N 1
ATOM 1387 C CA . ILE A 1 180 ? -4.044 22.705 3.824 1.00 60.66 180 ILE A CA 1
ATOM 1388 C C . ILE A 1 180 ? -4.802 23.815 4.572 1.00 60.66 180 ILE A C 1
ATOM 1390 O O . ILE A 1 180 ? -6.032 23.806 4.619 1.00 60.66 180 ILE A O 1
ATOM 1394 N N . ASN A 1 181 ? -4.098 24.826 5.092 1.00 65.56 181 ASN A N 1
ATOM 1395 C CA . ASN A 1 181 ? -4.717 25.946 5.809 1.00 65.56 181 ASN A CA 1
ATOM 1396 C C . ASN A 1 181 ? -5.666 26.780 4.939 1.00 65.56 181 ASN A C 1
ATOM 1398 O O . ASN A 1 181 ? -6.581 27.403 5.474 1.00 65.56 181 ASN A O 1
ATOM 1402 N N . SER A 1 182 ? -5.440 26.805 3.622 1.00 67.00 182 SER A N 1
ATOM 1403 C CA . SER A 1 182 ? -6.231 27.577 2.657 1.00 67.00 182 SER A CA 1
ATOM 1404 C C . SER A 1 182 ? -7.306 26.750 1.946 1.00 67.00 182 SER A C 1
ATOM 1406 O O . SER A 1 182 ? -8.106 27.308 1.194 1.00 67.00 182 SER A O 1
ATOM 1408 N N . LEU A 1 183 ? -7.359 25.432 2.179 1.00 73.19 183 LEU A N 1
ATOM 1409 C CA . LEU A 1 183 ? -8.379 24.571 1.591 1.00 73.19 183 LEU A CA 1
ATOM 1410 C C . LEU A 1 183 ? -9.710 24.723 2.324 1.00 73.19 183 LEU A C 1
ATOM 1412 O O . LEU A 1 183 ? -9.783 24.611 3.543 1.00 73.19 183 LEU A O 1
ATOM 1416 N N . ASN A 1 184 ? -10.789 24.891 1.565 1.00 73.31 184 ASN A N 1
ATOM 1417 C CA . ASN A 1 184 ? -12.137 24.705 2.084 1.00 73.31 184 ASN A CA 1
ATOM 1418 C C . ASN A 1 184 ? -12.445 23.210 2.134 1.00 73.31 184 ASN A C 1
ATOM 1420 O O . ASN A 1 184 ? -12.408 22.531 1.106 1.00 73.31 184 ASN A O 1
ATOM 1424 N N . ILE A 1 185 ? -12.764 22.703 3.320 1.00 70.75 185 ILE A N 1
ATOM 1425 C CA . ILE A 1 185 ? -13.071 21.288 3.536 1.00 70.75 185 ILE A CA 1
ATOM 1426 C C . ILE A 1 185 ? -14.545 21.106 3.918 1.00 70.75 185 ILE A C 1
ATOM 1428 O O . ILE A 1 185 ? -15.142 22.010 4.510 1.00 70.75 185 ILE A O 1
ATOM 1432 N N . PRO A 1 186 ? -15.158 19.950 3.616 1.00 69.69 186 PRO A N 1
ATOM 1433 C CA . PRO A 1 186 ? -16.511 19.647 4.076 1.00 69.69 186 PRO A CA 1
ATOM 1434 C C . PRO A 1 186 ? -16.598 19.643 5.609 1.00 69.69 186 PRO A C 1
ATOM 1436 O O . PRO A 1 186 ? -15.724 19.093 6.285 1.00 69.69 186 PRO A O 1
ATOM 1439 N N . ALA A 1 187 ? -17.663 20.212 6.177 1.00 66.62 187 ALA A N 1
ATOM 1440 C CA . ALA A 1 187 ? -17.876 20.238 7.626 1.00 66.62 187 ALA A CA 1
ATOM 1441 C C . ALA A 1 187 ? -17.960 18.830 8.241 1.00 66.62 187 ALA A C 1
ATOM 1443 O O . ALA A 1 187 ? -17.543 18.644 9.384 1.00 66.62 187 ALA A O 1
ATOM 1444 N N . GLN A 1 188 ? -18.432 17.831 7.485 1.00 61.94 188 GLN A N 1
ATOM 1445 C CA . GLN A 1 188 ? -18.436 16.430 7.914 1.00 61.94 188 GLN A CA 1
ATOM 1446 C C . GLN A 1 188 ? -17.022 15.928 8.199 1.00 61.94 188 GLN A C 1
ATOM 1448 O O . GLN A 1 188 ? -16.808 15.247 9.196 1.00 61.94 188 GLN A O 1
ATOM 1453 N N . MET A 1 189 ? -16.047 16.325 7.374 1.00 68.81 189 MET A N 1
ATOM 1454 C CA . MET A 1 189 ? -14.648 15.947 7.554 1.00 68.81 189 MET A CA 1
ATOM 1455 C C . MET A 1 189 ? -14.078 16.533 8.850 1.00 68.81 189 MET A C 1
ATOM 1457 O O . MET A 1 189 ? -13.402 15.837 9.607 1.00 68.81 189 MET A O 1
ATOM 1461 N N . LEU A 1 190 ? -14.399 17.793 9.157 1.00 68.19 190 LEU A N 1
ATOM 1462 C CA . LEU A 1 190 ? -14.004 18.404 10.426 1.00 68.19 190 LEU A CA 1
ATOM 1463 C C . LEU A 1 190 ? -14.679 17.715 11.622 1.00 68.19 190 LEU A C 1
ATOM 1465 O O . LEU A 1 190 ? -14.016 17.450 12.620 1.00 68.19 190 LEU A O 1
ATOM 1469 N N . GLY A 1 191 ? -15.969 17.380 11.520 1.00 63.75 191 GLY A N 1
ATOM 1470 C CA . GLY A 1 191 ? -16.700 16.647 12.558 1.00 63.75 191 GLY A CA 1
ATOM 1471 C C . GLY A 1 191 ? -16.108 15.263 12.833 1.00 63.75 191 GLY A C 1
ATOM 1472 O O . GLY A 1 191 ? -15.937 14.884 13.991 1.00 63.75 191 GLY A O 1
ATOM 1473 N N . THR A 1 192 ? -15.711 14.536 11.786 1.00 65.69 192 THR A N 1
ATOM 1474 C CA . THR A 1 192 ? -15.012 13.254 11.933 1.00 65.69 192 THR A CA 1
ATOM 1475 C C . THR A 1 192 ? -13.637 13.418 12.573 1.00 65.69 192 THR A C 1
ATOM 1477 O O . THR A 1 192 ? -13.310 12.658 13.480 1.00 65.69 192 THR A O 1
ATOM 1480 N N . LEU A 1 193 ? -12.860 14.436 12.181 1.00 68.56 193 LEU A N 1
ATOM 1481 C CA . LEU A 1 193 ? -11.545 14.716 12.771 1.00 68.56 193 LEU A CA 1
ATOM 1482 C C . LEU A 1 193 ? -11.651 15.118 14.246 1.00 68.56 193 LEU A C 1
ATOM 1484 O O . LEU A 1 193 ? -10.857 14.666 15.065 1.00 68.56 193 LEU A O 1
ATOM 1488 N N . LEU A 1 194 ? -12.658 15.918 14.600 1.00 66.44 194 LEU A N 1
ATOM 1489 C CA . LEU A 1 194 ? -12.963 16.273 15.986 1.00 66.44 194 LEU A CA 1
ATOM 1490 C C . LEU A 1 194 ? -13.354 15.051 16.808 1.00 66.44 194 LEU A C 1
ATOM 1492 O O . LEU A 1 194 ? -12.909 14.915 17.941 1.00 66.44 194 LEU A O 1
ATOM 1496 N N . ASN A 1 195 ? -14.174 14.159 16.254 1.00 64.50 195 ASN A N 1
ATOM 1497 C CA . ASN A 1 195 ? -14.571 12.931 16.932 1.00 64.50 195 ASN A CA 1
ATOM 1498 C C . ASN A 1 195 ? -13.359 12.010 17.153 1.00 64.50 195 ASN A C 1
ATOM 1500 O O . ASN A 1 195 ? -13.176 11.497 18.250 1.00 64.50 195 ASN A O 1
ATOM 1504 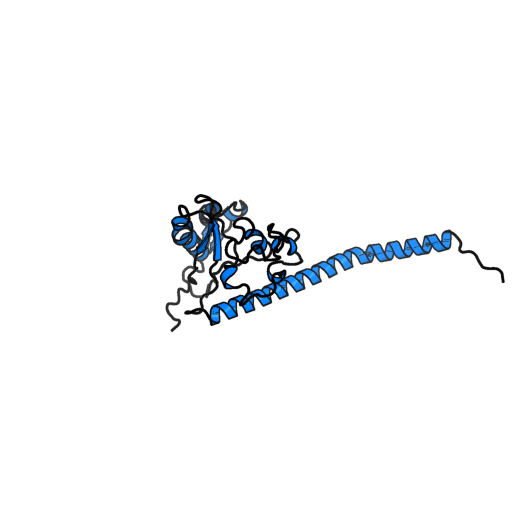N N . LEU A 1 196 ? -12.488 11.888 16.147 1.00 64.81 196 LEU A N 1
ATOM 1505 C CA . LEU A 1 196 ? -11.228 11.146 16.226 1.00 64.81 196 LEU A CA 1
ATOM 1506 C C . LEU A 1 196 ? -10.304 11.728 17.308 1.00 64.81 196 LEU A C 1
ATOM 1508 O O . LEU A 1 196 ? -9.784 10.994 18.145 1.00 64.81 196 LEU A O 1
ATOM 1512 N N . PHE A 1 197 ? -10.152 13.052 17.349 1.00 65.75 197 PHE A N 1
ATOM 1513 C CA . PHE A 1 197 ? -9.352 13.728 18.367 1.00 65.75 197 PHE A CA 1
ATOM 1514 C C . PHE A 1 197 ? -9.945 13.583 19.778 1.00 65.75 197 PHE A C 1
ATOM 1516 O O . PHE A 1 197 ? -9.252 13.210 20.722 1.00 65.75 197 PHE A O 1
ATOM 1523 N N . MET A 1 198 ? -11.242 13.840 19.935 1.00 67.56 198 MET A N 1
ATOM 1524 C CA . MET A 1 198 ? -11.875 13.895 21.252 1.00 67.56 198 MET A CA 1
ATOM 1525 C C . MET A 1 198 ? -12.156 12.518 21.853 1.00 67.56 198 MET A C 1
ATOM 1527 O O . MET A 1 198 ? -12.031 12.363 23.065 1.00 67.56 198 MET A O 1
ATOM 1531 N N . LYS A 1 199 ? -12.578 11.538 21.046 1.00 64.38 199 LYS A N 1
ATOM 1532 C CA . LYS A 1 199 ? -12.978 10.219 21.554 1.00 64.38 199 LYS A CA 1
ATOM 1533 C C . LYS A 1 199 ? -11.869 9.192 21.541 1.00 64.38 199 LYS A C 1
ATOM 1535 O O . LYS A 1 199 ? -11.931 8.298 22.366 1.00 64.38 199 LYS A O 1
ATOM 1540 N N . GLU A 1 200 ? -10.883 9.332 20.659 1.00 65.06 200 GLU A N 1
ATOM 1541 C CA . GLU A 1 200 ? -9.873 8.288 20.480 1.00 65.06 200 GLU A CA 1
ATOM 1542 C C . GLU A 1 200 ? -8.470 8.773 20.820 1.00 65.06 200 GLU A C 1
ATOM 1544 O O . GLU A 1 200 ? -7.781 8.131 21.603 1.00 65.06 200 GLU A O 1
ATOM 1549 N N . TYR A 1 201 ? -8.051 9.943 20.333 1.00 63.91 201 TYR A N 1
ATOM 1550 C CA . TYR A 1 201 ? -6.726 10.467 20.676 1.00 63.91 201 TYR A CA 1
ATOM 1551 C C . TYR A 1 201 ? -6.606 10.809 22.165 1.00 63.91 201 TYR A C 1
ATOM 1553 O O . TYR A 1 201 ? -5.663 10.363 22.808 1.00 63.91 201 TYR A O 1
ATOM 1561 N N . LEU A 1 202 ? -7.554 11.562 22.740 1.00 65.00 202 LEU A N 1
ATOM 1562 C CA . LEU A 1 202 ? -7.466 11.994 24.142 1.00 65.00 202 LEU A CA 1
ATOM 1563 C C . LEU A 1 202 ? -7.434 10.841 25.167 1.00 65.00 202 LEU A C 1
ATOM 1565 O O . LEU A 1 202 ? -6.633 10.932 26.094 1.00 65.00 202 LEU A O 1
ATOM 1569 N N . PRO A 1 203 ? -8.230 9.759 25.046 1.00 65.12 203 PRO A N 1
ATOM 1570 C CA . PRO A 1 203 ? -8.132 8.633 25.984 1.00 65.12 203 PRO A CA 1
ATOM 1571 C C . PRO A 1 203 ? -6.833 7.830 25.867 1.00 65.12 203 PRO A C 1
ATOM 1573 O O . PRO A 1 203 ? -6.400 7.221 26.844 1.00 65.12 203 PRO A O 1
ATOM 1576 N N . ILE A 1 204 ? -6.210 7.833 24.685 1.00 63.19 204 ILE A N 1
ATOM 1577 C CA . ILE A 1 204 ? -4.931 7.158 24.423 1.00 63.19 204 ILE A CA 1
ATOM 1578 C C . ILE A 1 204 ? -3.752 8.046 24.854 1.00 63.19 204 ILE A C 1
ATOM 1580 O O . ILE A 1 204 ? -2.736 7.536 25.334 1.00 63.19 204 ILE A O 1
ATOM 1584 N N . ALA A 1 205 ? -3.899 9.371 24.746 1.00 54.34 205 ALA A N 1
ATOM 1585 C CA . ALA A 1 205 ? -2.938 10.386 25.169 1.00 54.34 205 ALA A CA 1
ATOM 1586 C C . ALA A 1 205 ? -2.828 10.436 26.706 1.00 54.34 205 ALA A C 1
ATOM 1588 O O . ALA A 1 205 ? -3.415 11.280 27.381 1.00 54.34 205 ALA A O 1
ATOM 1589 N N . GLY A 1 206 ? -2.088 9.480 27.267 1.00 54.22 206 GLY A N 1
ATOM 1590 C CA . GLY A 1 206 ? -1.945 9.252 28.709 1.00 54.22 206 GLY A CA 1
ATOM 1591 C C . GLY A 1 206 ? -2.012 7.776 29.119 1.00 54.22 206 GLY A C 1
ATOM 1592 O O . GLY A 1 206 ? -1.804 7.463 30.290 1.00 54.22 206 GLY A O 1
ATOM 1593 N N . GLY A 1 207 ? -2.293 6.874 28.173 1.00 57.47 207 GLY A N 1
ATOM 1594 C CA . GLY A 1 207 ? -2.315 5.428 28.380 1.00 57.47 207 GLY A CA 1
ATOM 1595 C C . GLY A 1 207 ? -0.923 4.772 28.383 1.00 57.47 207 GLY A C 1
ATOM 1596 O O . GLY A 1 207 ? 0.092 5.439 28.169 1.00 57.47 207 GLY A O 1
ATOM 1597 N N . PRO A 1 208 ? -0.854 3.451 28.636 1.00 55.50 208 PRO A N 1
ATOM 1598 C CA . PRO A 1 208 ? 0.393 2.689 28.569 1.00 55.50 208 PRO A CA 1
ATOM 1599 C C . PRO A 1 208 ? 1.010 2.740 27.161 1.00 55.50 208 PRO A C 1
ATOM 1601 O O . PRO A 1 208 ? 0.286 2.777 26.164 1.00 55.50 208 PRO A O 1
ATOM 1604 N N . ASN A 1 209 ? 2.348 2.723 27.092 1.00 58.97 209 ASN A N 1
ATOM 1605 C CA . ASN A 1 209 ? 3.097 2.725 25.831 1.00 58.97 209 ASN A CA 1
ATOM 1606 C C . ASN A 1 209 ? 2.671 1.555 24.934 1.00 58.97 209 ASN A C 1
ATOM 1608 O O . ASN A 1 209 ? 2.599 0.416 25.402 1.00 58.97 209 ASN A O 1
ATOM 1612 N N . GLY A 1 210 ? 2.467 1.832 23.644 1.00 60.44 210 GLY A N 1
ATOM 1613 C CA . GLY A 1 210 ? 2.331 0.816 22.611 1.00 60.44 210 GLY A CA 1
ATOM 1614 C C . GLY A 1 210 ? 1.279 1.081 21.546 1.00 60.44 210 GLY A C 1
ATOM 1615 O O . GLY A 1 210 ? 0.610 2.106 21.548 1.00 60.44 210 GLY A O 1
ATOM 1616 N N . SER A 1 211 ? 1.133 0.158 20.593 1.00 58.25 211 SER A N 1
ATOM 1617 C CA . SER A 1 211 ? 0.027 0.232 19.635 1.00 58.25 211 SER A CA 1
ATOM 1618 C C . SER A 1 211 ? -1.305 0.173 20.393 1.00 58.25 211 SER A C 1
ATOM 1620 O O . SER A 1 211 ? -1.438 -0.626 21.320 1.00 58.25 211 SER A O 1
ATOM 1622 N N . GLN A 1 212 ? -2.260 1.019 20.015 1.00 62.12 212 GLN A N 1
ATOM 1623 C CA . GLN A 1 212 ? -3.623 1.059 20.542 1.00 62.12 212 GLN A CA 1
ATOM 1624 C C . GLN A 1 212 ? -4.629 1.103 19.383 1.00 62.12 212 GLN A C 1
ATOM 1626 O O . GLN A 1 212 ? -4.282 1.376 18.233 1.00 62.12 212 GLN A O 1
ATOM 1631 N N . TRP A 1 213 ? -5.886 0.752 19.650 1.00 58.34 213 TRP A N 1
ATOM 1632 C CA . TRP A 1 213 ? -6.891 0.530 18.606 1.00 58.34 213 TRP A CA 1
ATOM 1633 C C . TRP A 1 213 ? -8.075 1.441 18.852 1.00 58.34 213 TRP A C 1
ATOM 1635 O O . TRP A 1 213 ? -8.665 1.426 19.929 1.00 58.34 213 TRP A O 1
ATOM 1645 N N . ALA A 1 214 ? -8.443 2.179 17.814 1.00 56.84 214 ALA A N 1
ATOM 1646 C CA . ALA A 1 214 ? -9.632 3.005 17.806 1.00 56.84 214 ALA A CA 1
ATOM 1647 C C . ALA A 1 214 ? -10.629 2.420 16.811 1.00 56.84 214 ALA A C 1
ATOM 1649 O O . ALA A 1 214 ? -10.345 2.277 15.616 1.00 56.84 214 ALA A O 1
ATOM 1650 N N . ALA A 1 215 ? -11.803 2.047 17.312 1.00 50.31 215 ALA A N 1
ATOM 1651 C CA . ALA A 1 215 ? -12.877 1.555 16.472 1.00 50.31 215 ALA A CA 1
ATOM 1652 C C . ALA A 1 215 ? -13.688 2.729 15.934 1.00 50.31 215 ALA A C 1
ATOM 1654 O O . ALA A 1 215 ? -14.434 3.379 16.662 1.00 50.31 215 ALA A O 1
ATOM 1655 N N . PHE A 1 216 ? -13.591 2.964 14.630 1.00 52.34 216 PHE A N 1
ATOM 1656 C CA . PHE A 1 216 ? -14.455 3.926 13.967 1.00 52.34 216 PHE A CA 1
ATOM 1657 C C . PHE A 1 216 ? -15.835 3.301 13.840 1.00 52.34 216 PHE A C 1
ATOM 1659 O O . PHE A 1 216 ? -16.016 2.257 13.211 1.00 52.34 216 PHE A O 1
ATOM 1666 N N . LYS A 1 217 ? -16.837 3.945 14.433 1.00 43.28 217 LYS A N 1
ATOM 1667 C CA . LYS A 1 217 ? -18.200 3.744 13.962 1.00 43.28 217 LYS A CA 1
ATOM 1668 C C . LYS A 1 217 ? -18.274 4.470 12.623 1.00 43.28 217 LYS A C 1
ATOM 1670 O O . LYS A 1 217 ? -17.963 5.662 12.581 1.00 43.28 217 LYS A O 1
ATOM 1675 N N . ALA A 1 218 ? -18.663 3.770 11.555 1.00 42.44 218 ALA A N 1
ATOM 1676 C CA . ALA A 1 218 ? -19.118 4.447 10.348 1.00 42.44 218 ALA A CA 1
ATOM 1677 C C . ALA A 1 218 ? -20.087 5.540 10.810 1.00 42.44 218 ALA A C 1
ATOM 1679 O O . ALA A 1 218 ? -21.021 5.252 11.565 1.00 42.44 218 ALA A O 1
ATOM 1680 N N . SER A 1 219 ? -19.805 6.798 10.468 1.00 42.34 219 SER A N 1
ATOM 1681 C CA . SER A 1 219 ? -20.747 7.885 10.717 1.00 42.34 219 SER A CA 1
ATOM 1682 C C . SER A 1 219 ? -21.862 7.754 9.692 1.00 42.34 219 SER A C 1
ATOM 1684 O O . SER A 1 219 ? -22.014 8.596 8.815 1.00 42.34 219 SER A O 1
ATOM 1686 N N . ASP A 1 220 ? -22.586 6.647 9.780 1.00 41.41 220 ASP A N 1
ATOM 1687 C CA . ASP A 1 220 ? -23.867 6.501 9.147 1.00 41.41 220 ASP A CA 1
ATOM 1688 C C . ASP A 1 220 ? -24.850 7.290 10.010 1.00 41.41 220 ASP A C 1
ATOM 1690 O O . ASP A 1 220 ? -25.148 6.925 11.153 1.00 41.41 220 ASP A O 1
ATOM 1694 N N . ASN A 1 221 ? -25.232 8.463 9.512 1.00 40.94 221 ASN A N 1
ATOM 1695 C CA . ASN A 1 221 ? -26.300 9.249 10.115 1.00 40.94 221 ASN A CA 1
ATOM 1696 C C . ASN A 1 221 ? -27.679 8.673 9.762 1.00 40.94 221 ASN A C 1
ATOM 1698 O O . ASN A 1 221 ? -28.671 9.133 10.333 1.00 40.94 221 ASN A O 1
ATOM 1702 N N . ASP A 1 222 ? -27.762 7.652 8.901 1.00 40.50 222 ASP A N 1
ATOM 1703 C CA . ASP A 1 222 ? -28.988 6.896 8.737 1.00 40.50 222 ASP A CA 1
ATOM 1704 C C . ASP A 1 222 ? -29.118 5.958 9.947 1.00 40.50 222 ASP A C 1
ATOM 1706 O O . ASP A 1 222 ? -28.535 4.882 10.037 1.00 40.50 222 ASP A O 1
ATOM 1710 N N . GLN A 1 223 ? -29.981 6.331 10.894 1.00 39.91 223 GLN A N 1
ATOM 1711 C CA . GLN A 1 223 ? -30.537 5.401 11.890 1.00 39.91 223 GLN A CA 1
ATOM 1712 C C . GLN A 1 223 ? -31.414 4.298 11.246 1.00 39.91 223 GLN A C 1
ATOM 1714 O O . GLN A 1 223 ? -32.209 3.657 11.929 1.00 39.91 223 GLN A O 1
ATOM 1719 N N . SER A 1 224 ? -31.304 4.085 9.934 1.00 32.22 224 SER A N 1
ATOM 1720 C CA . SER A 1 224 ? -32.115 3.178 9.136 1.00 32.22 224 SER A CA 1
ATOM 1721 C C . SER A 1 224 ? -31.235 2.237 8.317 1.00 32.22 224 SER A C 1
ATOM 1723 O O . SER A 1 224 ? -31.287 2.225 7.089 1.00 32.22 224 SER A O 1
ATOM 1725 N N . MET A 1 225 ? -30.475 1.393 9.003 1.00 25.56 225 MET A N 1
ATOM 1726 C CA . MET A 1 225 ? -30.356 0.008 8.561 1.00 25.56 225 MET A CA 1
ATOM 1727 C C . MET A 1 225 ? -30.988 -0.880 9.641 1.00 25.56 225 MET A C 1
ATOM 1729 O O . MET A 1 225 ? -30.643 -0.710 10.813 1.00 25.56 225 MET A O 1
ATOM 1733 N N . PRO A 1 226 ? -31.967 -1.731 9.279 1.00 32.97 226 PRO A N 1
ATOM 1734 C CA . PRO A 1 226 ? -32.577 -2.683 10.204 1.00 32.97 226 PRO A CA 1
ATOM 1735 C C . PRO A 1 226 ? -31.573 -3.716 10.730 1.00 32.97 226 PRO A C 1
ATOM 1737 O O . PRO A 1 226 ? -30.592 -4.020 10.013 1.00 32.97 226 PRO A O 1
#

Sequence (226 aa):
MRKRGFTLIELLVVIAIIGILAAILLPALARAREAARRSSCQNNLKQWGVVLKMYANETPGQKWPTLELEAPTPSNVRPAMMPRNDSIFPEYLTDPNIYICPSDAKADVNRLKEGGRPDGIWVFAGPNADMGRKDDVAQSYAYLGWVFDRCTDDPLKNRQVSGSQAVSLLSSFGTVPADINSLNIPAQMLGTLLNLFMKEYLPIAGGPNGSQWAAFKASDNDQSMP

Radius of gyration: 25.12 Å; chains: 1; bounding box: 73×47×78 Å

pLDDT: mean 73.04, std 16.14, range [25.56, 97.12]

Secondary structure (DSSP, 8-state):
--PPPPPHHHHHHHHHHHHHHHHHHHHHHHHHHHHHHHHHHHHHHHHHHHHHHHHHHHSTTSPPPPEEEEEEETTEEEEEEEE-HHHHTTTT---GGGGS-TT-SS--GGGGT-SS-TT---TTSSTT--TTTGGGTTSS----S-----TTT-TTTT-EEEHHHHHHHHTTTSPPPGGGGG-EEEHHHHHHHHHIIIIIIHHHTTS-SEEEEE-PPP--------

Foldseek 3Di:
DDDDDDDPVNVVVVVVVVVVVVVVVVVVVVVVVLVVLVVVLVVLVVLVVQLQQVLLVPDPPSAGAFWKWQFQDLQAIATLLDGQCASRPPPSPPDLCSLARSNDPPADVVLQQPPVDPPSDGLSDDPCNPSPCSNSSSRHDGHDREDPPDCPPDPQVPPWDQQLLVCVLVVSNHDDPPVSRRDTDRVVVSVVSVCCCPVPSVVSSRDDHTMDTDGDDHPPPPPDDD